Protein AF-A0AAW4QAZ5-F1 (afdb_monomer_lite)

Structure (mmCIF, N/CA/C/O backbone):
data_AF-A0AAW4QAZ5-F1
#
_entry.id   AF-A0AAW4QAZ5-F1
#
loop_
_atom_site.group_PDB
_atom_site.id
_atom_site.type_symbol
_atom_site.label_atom_id
_atom_site.label_alt_id
_atom_site.label_comp_id
_atom_site.label_asym_id
_atom_site.label_entity_id
_atom_site.label_seq_id
_atom_site.pdbx_PDB_ins_code
_atom_site.Cartn_x
_atom_site.Cartn_y
_atom_site.Cartn_z
_atom_site.occupancy
_atom_site.B_iso_or_equiv
_atom_site.auth_seq_id
_atom_site.auth_comp_id
_atom_site.auth_asym_id
_atom_site.auth_atom_id
_atom_site.pdbx_PDB_model_num
ATOM 1 N N . MET A 1 1 ? -19.259 19.814 18.017 1.00 51.97 1 MET A N 1
ATOM 2 C CA . MET A 1 1 ? -19.163 19.708 16.544 1.00 51.97 1 MET A CA 1
ATOM 3 C C . MET A 1 1 ? -19.227 18.233 16.207 1.00 51.97 1 MET A C 1
ATOM 5 O O . MET A 1 1 ? -18.417 17.502 16.758 1.00 51.97 1 MET A O 1
ATOM 9 N N . ASN A 1 2 ? -20.165 17.802 15.362 1.00 77.94 2 ASN A N 1
ATOM 10 C CA . ASN A 1 2 ? -20.161 16.428 14.855 1.00 77.94 2 ASN A CA 1
ATOM 11 C C . ASN A 1 2 ? -19.042 16.315 13.818 1.00 77.94 2 ASN A C 1
ATOM 13 O O . ASN A 1 2 ? -18.976 17.127 12.890 1.00 77.94 2 ASN A O 1
ATOM 17 N N . MET A 1 3 ? -18.137 15.362 14.018 1.00 90.31 3 MET A N 1
ATOM 18 C CA . MET A 1 3 ? -17.049 15.095 13.086 1.00 90.31 3 MET A CA 1
ATOM 19 C C . MET A 1 3 ? -17.624 14.529 11.787 1.00 90.31 3 MET A C 1
ATOM 21 O O . MET A 1 3 ? -18.573 13.746 11.809 1.00 90.31 3 MET A O 1
ATOM 25 N N . LYS A 1 4 ? -17.059 14.948 10.655 1.00 94.19 4 LYS A N 1
ATOM 26 C CA . LYS A 1 4 ? -17.457 14.478 9.330 1.00 94.19 4 LYS A CA 1
ATOM 27 C C . LYS A 1 4 ? -16.251 13.949 8.573 1.00 94.19 4 LYS A C 1
ATOM 29 O O . LYS A 1 4 ? -15.167 14.516 8.704 1.00 94.19 4 LYS A O 1
ATOM 34 N N . ASN A 1 5 ? -16.451 12.902 7.781 1.00 94.00 5 ASN A N 1
ATOM 35 C CA . ASN A 1 5 ? -15.416 12.389 6.885 1.00 94.00 5 ASN A CA 1
ATOM 36 C C . ASN A 1 5 ? -15.333 13.214 5.590 1.00 94.00 5 ASN A C 1
ATOM 38 O O . ASN A 1 5 ? -16.089 14.172 5.390 1.00 94.00 5 ASN A O 1
ATOM 42 N N . LEU A 1 6 ? -14.444 12.818 4.677 1.00 94.81 6 LEU A N 1
ATOM 43 C CA . LEU A 1 6 ? -14.291 13.470 3.369 1.00 94.81 6 LEU A CA 1
ATOM 44 C C . LEU A 1 6 ? -15.563 13.477 2.497 1.00 94.81 6 LEU A C 1
ATOM 46 O O . LEU A 1 6 ? -15.686 14.342 1.627 1.00 94.81 6 LEU A O 1
ATOM 50 N N . ALA A 1 7 ? -16.511 12.560 2.717 1.00 91.88 7 ALA A N 1
ATOM 51 C CA . ALA A 1 7 ? -17.806 12.544 2.029 1.00 91.88 7 ALA A CA 1
ATOM 52 C C . ALA A 1 7 ? -18.828 13.524 2.634 1.00 91.88 7 ALA A C 1
ATOM 54 O O . ALA A 1 7 ? -19.850 13.813 2.015 1.00 91.88 7 ALA A O 1
ATOM 55 N N . GLY A 1 8 ? -18.568 14.041 3.839 1.00 93.12 8 GLY A N 1
ATOM 56 C CA . GLY A 1 8 ? -19.517 14.839 4.614 1.00 93.12 8 GLY A CA 1
ATOM 57 C C . GLY A 1 8 ? -20.464 14.018 5.498 1.00 93.12 8 GLY A C 1
ATOM 58 O O . GLY A 1 8 ? -21.368 14.615 6.100 1.00 93.12 8 GLY A O 1
ATOM 59 N N . ASN A 1 9 ? -20.243 12.702 5.599 1.00 94.62 9 ASN A N 1
ATOM 60 C CA . ASN A 1 9 ? -20.999 11.780 6.448 1.00 94.62 9 ASN A CA 1
ATOM 61 C C . ASN A 1 9 ? -20.602 11.954 7.916 1.00 94.62 9 ASN A C 1
ATOM 63 O O . ASN A 1 9 ? -19.440 12.246 8.211 1.00 94.62 9 ASN A O 1
ATOM 67 N N . SER A 1 10 ? -21.557 11.781 8.831 1.00 96.25 10 SER A N 1
ATOM 68 C CA . SER A 1 10 ? -21.296 11.835 10.273 1.00 96.25 10 SER A CA 1
ATOM 69 C C . SER A 1 10 ? -20.431 10.656 10.717 1.00 96.25 10 SER A C 1
ATOM 71 O O . SER A 1 10 ? -20.709 9.506 10.378 1.00 96.25 10 SER A O 1
ATOM 73 N N . VAL A 1 11 ? -19.389 10.950 11.490 1.00 96.12 11 VAL A N 1
ATOM 74 C CA . VAL A 1 11 ? -18.413 9.964 11.961 1.00 96.12 11 VAL A CA 1
ATOM 75 C C . VAL A 1 11 ? -18.612 9.692 13.446 1.00 96.12 11 VAL A C 1
ATOM 77 O O . VAL A 1 11 ? -18.634 10.629 14.244 1.00 96.12 11 VAL A O 1
ATOM 80 N N . SER A 1 12 ? -18.671 8.409 13.805 1.00 95.38 12 SER A N 1
ATOM 81 C CA . SER A 1 12 ? -18.639 7.951 15.195 1.00 95.38 12 SER A CA 1
ATOM 82 C C . SER A 1 12 ? -17.199 7.845 15.701 1.00 95.38 12 SER A C 1
ATOM 84 O O . SER A 1 12 ? -16.850 8.428 16.725 1.00 95.38 12 SER A O 1
ATOM 86 N N . ILE A 1 13 ? -16.327 7.168 14.942 1.00 95.38 13 ILE A N 1
ATOM 87 C CA . ILE A 1 13 ? -14.919 6.970 15.308 1.00 95.38 13 ILE A CA 1
ATOM 88 C C . ILE A 1 13 ? -14.025 7.302 14.115 1.00 95.38 13 ILE A C 1
ATOM 90 O O . ILE A 1 13 ? -14.098 6.672 13.061 1.00 95.38 13 ILE A O 1
ATOM 94 N N . PHE A 1 14 ? -13.137 8.278 14.290 1.00 96.69 14 PHE A N 1
ATOM 95 C CA . PHE A 1 14 ? -12.015 8.483 13.376 1.00 96.69 14 PHE A CA 1
ATOM 96 C C . PHE A 1 14 ? -10.982 7.380 13.606 1.00 96.69 14 PHE A C 1
ATOM 98 O O . PHE A 1 14 ? -10.560 7.201 14.748 1.00 96.69 14 PHE A O 1
ATOM 105 N N . LEU A 1 15 ? -10.557 6.669 12.555 1.00 97.81 15 LEU A N 1
ATOM 106 C CA . LEU A 1 15 ? -9.508 5.650 12.666 1.00 97.81 15 LEU A CA 1
ATOM 107 C C . LEU A 1 15 ? -8.162 6.206 12.214 1.00 97.81 15 LEU A C 1
ATOM 109 O O . LEU A 1 15 ? -7.214 6.249 12.995 1.00 97.81 15 LEU A O 1
ATOM 113 N N . PHE A 1 16 ? -8.073 6.642 10.957 1.00 98.38 16 PHE A N 1
ATOM 114 C CA . PHE A 1 16 ? -6.834 7.149 10.379 1.00 98.38 16 PHE A CA 1
ATOM 115 C C . PHE A 1 16 ? -7.077 8.118 9.221 1.00 98.38 16 PHE A C 1
ATOM 117 O O . PHE A 1 16 ? -8.137 8.137 8.598 1.00 98.38 16 PHE A O 1
ATOM 124 N N . ARG A 1 17 ? -6.049 8.897 8.878 1.00 98.00 17 ARG A N 1
ATOM 125 C CA . ARG A 1 17 ? -5.997 9.704 7.654 1.00 98.00 17 ARG A CA 1
ATOM 126 C C . ARG A 1 17 ? -4.593 9.761 7.073 1.00 98.00 17 ARG A C 1
ATOM 128 O O . ARG A 1 17 ? -3.602 9.756 7.797 1.00 98.00 17 ARG A O 1
ATOM 135 N N . PHE A 1 18 ? -4.535 9.900 5.761 1.00 98.31 18 PHE A N 1
ATOM 136 C CA . PHE A 1 18 ? -3.334 10.215 5.005 1.00 98.31 18 PHE A CA 1
ATOM 137 C C . PHE A 1 18 ? -3.381 11.699 4.648 1.00 98.31 18 PHE A C 1
ATOM 139 O O . PHE A 1 18 ? -4.340 12.170 4.030 1.00 98.31 18 PHE A O 1
ATOM 146 N N . VAL A 1 19 ? -2.364 12.445 5.070 1.00 97.62 19 VAL A N 1
ATOM 147 C CA . VAL A 1 19 ? -2.307 13.904 4.943 1.00 97.62 19 VAL A CA 1
ATOM 148 C C . VAL A 1 19 ? -1.069 14.297 4.154 1.00 97.62 19 VAL A C 1
ATOM 150 O O . VAL A 1 19 ? 0.042 13.928 4.521 1.00 97.62 19 VAL A O 1
ATOM 153 N N . LEU A 1 20 ? -1.254 15.067 3.088 1.00 95.94 20 LEU A N 1
ATOM 154 C CA . LEU A 1 20 ? -0.174 15.686 2.333 1.00 95.94 20 LEU A CA 1
ATOM 155 C C . LEU A 1 20 ? 0.627 16.626 3.244 1.00 95.94 20 LEU A C 1
ATOM 157 O O . LEU A 1 20 ? 0.054 17.487 3.918 1.00 95.94 20 LEU A O 1
ATOM 161 N N . HIS A 1 21 ? 1.949 16.470 3.257 1.00 92.44 21 HIS A N 1
ATOM 162 C CA . HIS A 1 21 ? 2.854 17.328 4.018 1.00 92.44 21 HIS A CA 1
ATOM 163 C C . HIS A 1 21 ? 4.174 17.519 3.261 1.00 92.44 21 HIS A C 1
ATOM 165 O O . HIS A 1 21 ? 4.980 16.595 3.156 1.00 92.44 21 HIS A O 1
ATOM 171 N N . GLY A 1 22 ? 4.389 18.723 2.721 1.00 87.12 22 GLY A N 1
ATOM 172 C CA . GLY A 1 22 ? 5.501 18.986 1.804 1.00 87.12 22 GLY A CA 1
ATOM 173 C C . GLY A 1 22 ? 5.417 18.085 0.568 1.00 87.12 22 GLY A C 1
ATOM 174 O O . GLY A 1 22 ? 4.359 17.972 -0.048 1.00 87.12 22 GLY A O 1
ATOM 175 N N . ASP A 1 23 ? 6.518 17.406 0.244 1.00 85.19 23 ASP A N 1
ATOM 176 C CA . ASP A 1 23 ? 6.577 16.407 -0.833 1.00 85.19 23 ASP A CA 1
ATOM 177 C C . ASP A 1 23 ? 6.143 14.994 -0.403 1.00 85.19 23 ASP A C 1
ATOM 179 O O . ASP A 1 23 ? 6.143 14.074 -1.223 1.00 85.19 23 ASP A O 1
ATOM 183 N N . GLY A 1 24 ? 5.773 14.816 0.870 1.00 90.06 24 GLY A N 1
ATOM 184 C CA . GLY A 1 24 ? 5.441 13.532 1.478 1.00 90.06 24 GLY A CA 1
ATOM 185 C C . GLY A 1 24 ? 3.968 13.368 1.859 1.00 90.06 24 GLY A C 1
ATOM 186 O O . GLY A 1 24 ? 3.122 14.244 1.653 1.00 90.06 24 GLY A O 1
ATOM 187 N N . ILE A 1 25 ? 3.674 12.214 2.464 1.00 94.25 25 ILE A N 1
ATOM 188 C CA . ILE A 1 25 ? 2.387 11.900 3.090 1.00 94.25 25 ILE A CA 1
ATOM 189 C C . ILE A 1 25 ? 2.631 11.447 4.524 1.00 94.25 25 ILE A C 1
ATOM 191 O O . ILE A 1 25 ? 3.400 10.520 4.772 1.00 94.25 25 ILE A O 1
ATOM 195 N N . ASN A 1 26 ? 1.915 12.068 5.454 1.00 95.12 26 ASN A N 1
ATOM 196 C CA . ASN A 1 26 ? 1.852 11.652 6.843 1.00 95.12 26 ASN A CA 1
ATOM 197 C C . ASN A 1 26 ? 0.650 10.732 7.052 1.00 95.12 26 ASN A C 1
ATOM 199 O O . ASN A 1 26 ? -0.477 11.073 6.689 1.00 95.12 26 ASN A O 1
ATOM 203 N N . PHE A 1 27 ? 0.886 9.593 7.695 1.00 96.50 27 PHE A N 1
ATOM 204 C CA . PHE A 1 27 ? -0.173 8.752 8.239 1.00 96.50 27 PHE A CA 1
ATOM 205 C C . PHE A 1 27 ? -0.485 9.207 9.665 1.00 96.50 27 PHE A C 1
ATOM 207 O O . PHE A 1 27 ? 0.383 9.177 10.535 1.00 96.50 27 PHE A O 1
ATOM 214 N N . VAL A 1 28 ? -1.714 9.659 9.892 1.00 96.44 28 VAL A N 1
ATOM 215 C CA . VAL A 1 28 ? -2.197 10.116 11.196 1.00 96.44 28 VAL A CA 1
ATOM 216 C C . VAL A 1 28 ? -3.211 9.105 11.702 1.00 96.44 28 VAL A C 1
ATOM 218 O O . VAL A 1 28 ? -4.221 8.868 11.042 1.00 96.44 28 VAL A O 1
ATOM 221 N N . LEU A 1 29 ? -2.941 8.541 12.873 1.00 96.62 29 LEU A N 1
ATOM 222 C CA . LEU A 1 29 ? -3.799 7.580 13.554 1.00 96.62 29 LEU A CA 1
ATOM 223 C C . LEU A 1 29 ? -4.599 8.274 14.665 1.00 96.62 29 LEU A C 1
ATOM 225 O O . LEU A 1 29 ? -4.168 9.303 15.186 1.00 96.62 29 LEU A O 1
ATOM 229 N N . ASN A 1 30 ? -5.755 7.719 15.025 1.00 96.19 30 ASN A N 1
ATOM 230 C CA . ASN A 1 30 ? -6.464 8.083 16.248 1.00 96.19 30 ASN A CA 1
ATOM 231 C C . ASN A 1 30 ? -5.546 7.938 17.472 1.00 96.19 30 ASN A C 1
ATOM 233 O O . ASN A 1 30 ? -4.915 6.898 17.644 1.00 96.19 30 ASN A O 1
ATOM 237 N N . GLU A 1 31 ? -5.483 8.974 18.307 1.00 93.06 31 GLU A N 1
ATOM 238 C CA . GLU A 1 31 ? -4.555 9.051 19.438 1.00 93.06 31 GLU A CA 1
ATOM 239 C C . GLU A 1 31 ? -4.799 7.946 20.469 1.00 93.06 31 GLU A C 1
ATOM 241 O O . GLU A 1 31 ? -3.865 7.224 20.802 1.00 93.06 31 GLU A O 1
ATOM 246 N N . SER A 1 32 ? -6.049 7.718 20.876 1.00 91.62 32 SER A N 1
ATOM 247 C CA . SER A 1 32 ? -6.382 6.675 21.853 1.00 91.62 32 SER A CA 1
ATOM 248 C C . SER A 1 32 ? -6.056 5.273 21.330 1.00 91.62 32 SER A C 1
ATOM 250 O O . SER A 1 32 ? -5.491 4.455 22.048 1.00 91.62 32 SER A O 1
ATOM 252 N N . ILE A 1 33 ? -6.322 5.000 20.046 1.00 93.56 33 ILE A N 1
ATOM 253 C CA . ILE A 1 33 ? -5.943 3.710 19.438 1.00 93.56 33 ILE A CA 1
ATOM 254 C C . ILE A 1 33 ? -4.413 3.584 19.329 1.00 93.56 33 ILE A C 1
ATOM 256 O O . ILE A 1 33 ? -3.865 2.492 19.464 1.00 93.56 33 ILE A O 1
ATOM 260 N N . ALA A 1 34 ? -3.707 4.690 19.073 1.00 91.75 34 ALA A N 1
ATOM 261 C CA . ALA A 1 34 ? -2.250 4.706 19.001 1.00 91.75 34 ALA A CA 1
ATOM 262 C C . ALA A 1 34 ? -1.596 4.426 20.363 1.00 91.75 34 ALA A C 1
ATOM 264 O O . ALA A 1 34 ? -0.586 3.723 20.415 1.00 91.75 34 ALA A O 1
ATOM 265 N N . GLU A 1 35 ? -2.164 4.958 21.446 1.00 90.25 35 GLU A N 1
ATOM 266 C CA . GLU A 1 35 ? -1.714 4.715 22.821 1.00 90.25 35 GLU A CA 1
ATOM 267 C C . GLU A 1 35 ? -1.858 3.239 23.215 1.00 90.25 35 GLU A C 1
ATOM 269 O O . GLU A 1 35 ? -0.939 2.670 23.808 1.00 90.25 35 GLU A O 1
ATOM 274 N N . ASP A 1 36 ? -2.955 2.606 22.793 1.00 90.62 36 ASP A N 1
ATOM 275 C CA . ASP A 1 36 ? -3.273 1.200 23.067 1.00 90.62 36 ASP A CA 1
ATOM 276 C C . ASP A 1 36 ? -2.637 0.200 22.085 1.00 90.62 36 ASP A C 1
ATOM 278 O O . ASP A 1 36 ? -2.832 -1.015 22.185 1.00 90.62 36 ASP A O 1
ATOM 282 N N . MET A 1 37 ? -1.878 0.689 21.107 1.00 92.12 37 MET A N 1
ATOM 283 C CA . MET A 1 37 ? -1.375 -0.123 20.006 1.00 92.12 37 MET A CA 1
ATOM 284 C C . MET 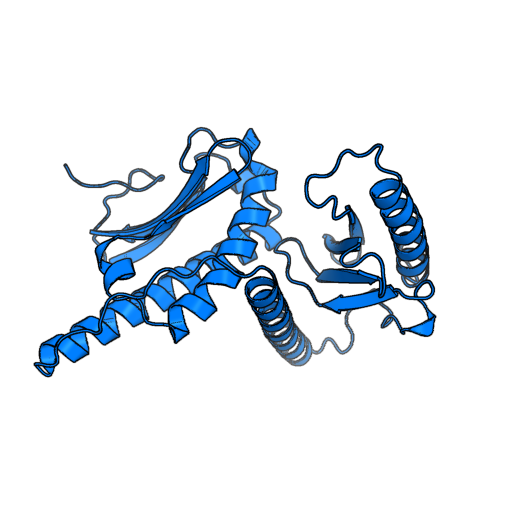A 1 37 ? -0.482 -1.281 20.487 1.00 92.12 37 MET A C 1
ATOM 286 O O . MET A 1 37 ? 0.483 -1.099 21.232 1.00 92.12 37 MET A O 1
ATOM 290 N N . TYR A 1 38 ? -0.732 -2.488 19.972 1.00 90.69 38 TYR A N 1
ATOM 291 C CA . TYR A 1 38 ? 0.106 -3.662 20.226 1.00 90.69 38 TYR A CA 1
ATOM 292 C C . TYR A 1 38 ? 1.232 -3.782 19.193 1.00 90.69 38 TYR A C 1
ATOM 294 O O . TYR A 1 38 ? 1.035 -3.519 18.007 1.00 90.69 38 TYR A O 1
ATOM 302 N N . ARG A 1 39 ? 2.424 -4.230 19.618 1.00 89.50 39 ARG A N 1
ATOM 303 C CA . ARG A 1 39 ? 3.607 -4.328 18.736 1.00 89.50 39 ARG A CA 1
ATOM 304 C C . ARG A 1 39 ? 3.365 -5.218 17.514 1.00 89.50 39 ARG A C 1
ATOM 306 O O . ARG A 1 39 ? 3.811 -4.878 16.425 1.00 89.50 39 ARG A O 1
ATOM 313 N N . ASP A 1 40 ? 2.689 -6.349 17.694 1.00 91.06 40 ASP A N 1
ATOM 314 C CA . ASP A 1 40 ? 2.378 -7.291 16.613 1.00 91.06 40 ASP A CA 1
ATOM 315 C C . ASP A 1 40 ? 1.420 -6.691 15.577 1.00 91.06 40 ASP A C 1
ATOM 317 O O . ASP A 1 40 ? 1.521 -7.011 14.393 1.00 91.06 40 ASP A O 1
ATOM 321 N N . ILE A 1 41 ? 0.513 -5.812 16.007 1.00 93.12 41 ILE A N 1
ATOM 322 C CA . ILE A 1 41 ? -0.424 -5.113 15.125 1.00 93.12 41 ILE A CA 1
ATOM 323 C C . ILE A 1 41 ? 0.277 -3.950 14.412 1.00 93.12 41 ILE A C 1
ATOM 325 O O . ILE A 1 41 ? 0.198 -3.846 13.188 1.00 93.12 41 ILE A O 1
ATOM 329 N N . ASP A 1 42 ? 1.042 -3.136 15.141 1.00 92.38 42 ASP A N 1
ATOM 330 C CA . ASP A 1 42 ? 1.850 -2.041 14.588 1.00 92.38 42 ASP A CA 1
ATOM 331 C C . ASP A 1 42 ? 2.806 -2.533 13.484 1.00 92.38 42 ASP A C 1
ATOM 333 O O . ASP A 1 42 ? 2.911 -1.936 12.410 1.00 92.38 42 ASP A O 1
ATOM 337 N N . GLU A 1 43 ? 3.467 -3.676 13.698 1.00 91.25 43 GLU A N 1
ATOM 338 C CA . GLU A 1 43 ? 4.348 -4.284 12.695 1.00 91.25 43 GLU A CA 1
ATOM 339 C C . GLU A 1 43 ? 3.600 -4.749 11.429 1.00 91.25 43 GLU A C 1
ATOM 341 O O . GLU A 1 43 ? 4.181 -4.690 10.343 1.00 91.25 43 GLU A O 1
ATOM 346 N N . LYS A 1 44 ? 2.319 -5.135 11.531 1.00 93.56 44 LYS A N 1
ATOM 347 C CA . LYS A 1 44 ? 1.465 -5.493 10.380 1.00 93.56 44 LYS A CA 1
ATOM 348 C C . LYS A 1 44 ? 0.911 -4.269 9.645 1.00 93.56 44 LYS A C 1
ATOM 350 O O . LYS A 1 44 ? 0.788 -4.305 8.423 1.00 93.56 44 LYS A O 1
ATOM 355 N N . ILE A 1 45 ? 0.592 -3.189 10.362 1.00 95.38 45 ILE A N 1
ATOM 356 C CA . ILE A 1 45 ? 0.040 -1.954 9.778 1.00 95.38 45 ILE A CA 1
ATOM 357 C C . ILE A 1 45 ? 1.088 -1.230 8.925 1.00 95.38 45 ILE A C 1
ATOM 359 O O . ILE A 1 45 ? 0.776 -0.747 7.838 1.00 95.38 45 ILE A O 1
ATOM 363 N N . LYS A 1 46 ? 2.344 -1.176 9.377 1.00 94.38 46 LYS A N 1
ATOM 364 C CA . LYS A 1 46 ? 3.424 -0.427 8.707 1.00 94.38 46 LYS A CA 1
ATOM 365 C C . LYS A 1 46 ? 3.589 -0.695 7.204 1.00 94.38 46 LYS A C 1
ATOM 367 O O . LYS A 1 46 ? 3.613 0.283 6.456 1.00 94.38 46 LYS A O 1
ATOM 372 N N . PRO A 1 47 ? 3.719 -1.946 6.721 1.00 95.12 47 PRO A N 1
ATOM 373 C CA . PRO A 1 47 ? 3.847 -2.197 5.285 1.00 95.12 47 PRO A CA 1
ATOM 374 C C . PRO A 1 47 ? 2.595 -1.786 4.495 1.00 95.12 47 PRO A C 1
ATOM 376 O O . PRO A 1 47 ? 2.733 -1.276 3.386 1.00 95.12 47 PRO A O 1
ATOM 379 N N . LEU A 1 48 ? 1.394 -1.929 5.071 1.00 97.19 48 LEU A N 1
ATOM 380 C CA . LEU A 1 48 ? 0.141 -1.485 4.443 1.00 97.19 48 LEU A CA 1
ATOM 381 C C . LEU A 1 48 ? 0.112 0.040 4.304 1.00 97.19 48 LEU A C 1
ATOM 383 O O . LEU A 1 48 ? -0.143 0.563 3.223 1.00 97.19 48 LEU A O 1
ATOM 387 N N . VAL A 1 49 ? 0.445 0.756 5.381 1.00 97.00 49 VAL A N 1
ATOM 388 C CA . VAL A 1 49 ? 0.539 2.223 5.381 1.00 97.00 49 VAL A CA 1
ATOM 389 C C . VAL A 1 49 ? 1.555 2.696 4.351 1.00 97.00 49 VAL A C 1
ATOM 391 O O . VAL A 1 49 ? 1.262 3.615 3.592 1.00 97.00 49 VAL A O 1
ATOM 394 N N . HIS A 1 50 ? 2.723 2.054 4.285 1.00 95.06 50 HIS A N 1
ATOM 395 C CA . HIS A 1 50 ? 3.748 2.400 3.307 1.00 95.06 50 HIS A CA 1
ATOM 396 C C . HIS A 1 50 ? 3.247 2.226 1.865 1.00 95.06 50 HIS A C 1
ATOM 398 O O . HIS A 1 50 ? 3.391 3.145 1.063 1.00 95.06 50 HIS A O 1
ATOM 404 N N . ALA A 1 51 ? 2.603 1.099 1.548 1.00 95.38 51 ALA A N 1
ATOM 405 C CA . ALA A 1 51 ? 2.033 0.866 0.221 1.00 95.38 51 ALA A CA 1
ATOM 406 C C . ALA A 1 51 ? 0.952 1.900 -0.138 1.00 95.38 51 ALA A C 1
ATOM 408 O O . ALA A 1 51 ? 0.950 2.438 -1.244 1.00 95.38 51 ALA A O 1
ATOM 409 N N . CYS A 1 52 ? 0.074 2.241 0.812 1.00 97.88 52 CYS A N 1
ATOM 410 C CA . CYS A 1 52 ? -0.912 3.306 0.633 1.00 97.88 52 CYS A CA 1
ATOM 411 C C . CYS A 1 52 ? -0.247 4.668 0.382 1.00 97.88 52 CYS A C 1
ATOM 413 O O . CYS A 1 52 ? -0.666 5.378 -0.530 1.00 97.88 52 CYS A O 1
ATOM 415 N N . CYS A 1 53 ? 0.793 5.034 1.142 1.00 96.19 53 CYS A N 1
ATOM 416 C CA . CYS A 1 53 ? 1.534 6.283 0.938 1.00 96.19 53 CYS A CA 1
ATOM 417 C C . CYS A 1 53 ? 2.150 6.358 -0.463 1.00 96.19 53 CYS A C 1
ATOM 419 O O . CYS A 1 53 ? 1.956 7.359 -1.148 1.00 96.19 53 CYS A O 1
ATOM 421 N N . GLU A 1 54 ? 2.843 5.306 -0.903 1.00 93.56 54 GLU A N 1
ATOM 422 C CA . GLU A 1 54 ? 3.466 5.233 -2.232 1.00 93.56 54 GLU A CA 1
ATOM 423 C C . GLU A 1 54 ? 2.445 5.443 -3.354 1.00 93.56 54 GLU A C 1
ATOM 425 O O . GLU A 1 54 ? 2.657 6.242 -4.267 1.00 93.56 54 GLU A O 1
ATOM 430 N N . THR A 1 55 ? 1.302 4.768 -3.254 1.00 96.25 55 THR A N 1
ATOM 431 C CA . THR A 1 55 ? 0.216 4.893 -4.222 1.00 96.25 55 THR A CA 1
ATOM 432 C C . THR A 1 55 ? -0.394 6.295 -4.204 1.00 96.25 55 THR A C 1
ATOM 434 O O . THR A 1 55 ? -0.492 6.943 -5.244 1.00 96.25 55 THR A O 1
ATOM 437 N N . LEU A 1 56 ? -0.749 6.820 -3.029 1.00 97.44 56 LEU A N 1
ATOM 438 C CA . LEU A 1 56 ? -1.363 8.144 -2.890 1.00 97.44 56 LEU A CA 1
ATOM 439 C C . LEU A 1 56 ? -0.423 9.280 -3.331 1.00 97.44 56 LEU A C 1
ATOM 441 O O . LEU A 1 56 ? -0.886 10.262 -3.915 1.00 97.44 56 LEU A O 1
ATOM 445 N N . LEU A 1 57 ? 0.892 9.140 -3.120 1.00 95.06 57 LEU A N 1
ATOM 446 C CA . LEU A 1 57 ? 1.900 10.126 -3.525 1.00 95.06 57 LEU A CA 1
ATOM 447 C C . LEU A 1 57 ? 1.906 10.382 -5.035 1.00 95.06 57 LEU A C 1
ATOM 449 O O . LEU A 1 57 ? 2.110 11.526 -5.453 1.00 95.06 57 LEU A O 1
ATOM 453 N N . ARG A 1 58 ? 1.627 9.359 -5.856 1.00 93.69 58 ARG A N 1
ATOM 454 C CA . ARG A 1 58 ? 1.530 9.49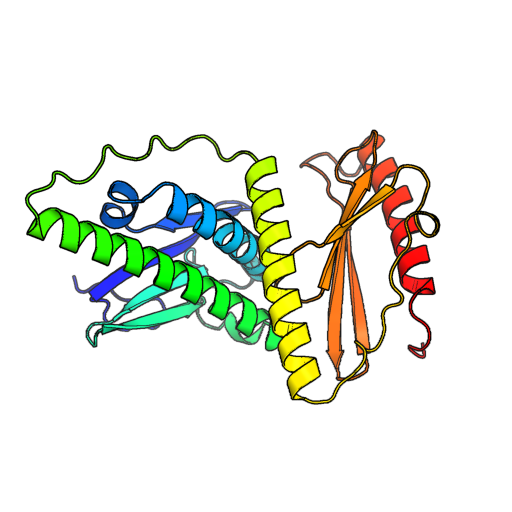2 -7.324 1.00 93.69 58 ARG A CA 1
ATOM 455 C C . ARG A 1 58 ? 0.410 10.439 -7.741 1.00 93.69 58 ARG A C 1
ATOM 457 O O . ARG A 1 58 ? 0.539 11.165 -8.724 1.00 93.69 58 ARG A O 1
ATOM 464 N N . TYR A 1 59 ? -0.655 10.488 -6.948 1.00 95.50 59 TYR A N 1
ATOM 465 C CA . TYR A 1 59 ? -1.842 11.293 -7.212 1.00 95.50 59 TYR A CA 1
ATOM 466 C C . TYR A 1 59 ? -1.911 12.572 -6.368 1.00 95.50 59 TYR A C 1
ATOM 468 O O . TYR A 1 59 ? -2.913 13.285 -6.426 1.00 95.50 59 TYR A O 1
ATOM 476 N N . ARG A 1 60 ? -0.850 12.915 -5.615 1.00 94.50 60 ARG A N 1
ATOM 477 C CA . ARG A 1 60 ? -0.851 14.059 -4.682 1.00 94.50 60 ARG A CA 1
ATOM 478 C C . ARG A 1 60 ? -1.266 15.380 -5.330 1.00 94.50 60 ARG A C 1
ATOM 480 O O . ARG A 1 60 ? -2.018 16.147 -4.743 1.00 94.50 60 ARG A O 1
ATOM 487 N N . HIS A 1 61 ? -0.817 15.602 -6.564 1.00 93.56 61 HIS A N 1
ATOM 488 C CA . HIS A 1 61 ? -1.059 16.817 -7.342 1.00 93.56 61 HIS A CA 1
ATOM 489 C C . HIS A 1 61 ? -2.522 16.980 -7.791 1.00 93.56 61 HIS A C 1
ATOM 491 O O . HIS A 1 61 ? -2.904 18.055 -8.241 1.00 93.56 61 HIS A O 1
ATOM 497 N N . LEU A 1 62 ? -3.337 15.926 -7.672 1.00 95.12 62 LEU A N 1
ATOM 498 C CA . LEU A 1 62 ? -4.760 15.925 -8.018 1.00 95.12 62 LEU A CA 1
ATOM 499 C C . LEU A 1 62 ? -5.669 16.052 -6.787 1.00 95.12 62 LEU A C 1
ATOM 501 O O . LEU A 1 62 ? -6.889 16.114 -6.939 1.00 95.12 62 LEU A O 1
ATOM 505 N N . SER A 1 63 ? -5.112 16.061 -5.571 1.00 93.75 63 SER A N 1
ATOM 506 C CA . SER A 1 63 ? -5.908 16.218 -4.352 1.00 93.75 63 SER A CA 1
ATOM 507 C C . SER A 1 63 ? -6.380 17.662 -4.190 1.00 93.75 63 SER A C 1
ATOM 509 O O . SER A 1 63 ? -5.602 18.602 -4.326 1.00 93.75 63 SER A O 1
ATOM 511 N N . VAL A 1 64 ? -7.651 17.838 -3.826 1.00 90.81 64 VAL A N 1
ATOM 512 C CA . VAL A 1 64 ? -8.263 19.160 -3.594 1.00 90.81 64 VAL A CA 1
ATOM 513 C C . VAL A 1 64 ? -7.986 19.695 -2.176 1.00 90.81 64 VAL A C 1
ATOM 515 O O . VAL A 1 64 ? -8.246 20.859 -1.885 1.00 90.81 64 VAL A O 1
ATOM 518 N N . GLY A 1 65 ? -7.430 18.876 -1.280 1.00 90.50 65 GLY A N 1
ATOM 519 C CA . GLY A 1 65 ? -7.099 19.274 0.088 1.00 90.50 65 GLY A CA 1
ATOM 520 C C . GLY A 1 65 ? -5.949 18.470 0.688 1.00 90.50 65 GLY A C 1
ATOM 521 O O . GLY A 1 65 ? -5.430 17.537 0.070 1.00 90.50 65 GLY A O 1
ATOM 522 N N . ASN A 1 66 ? -5.570 18.833 1.916 1.00 94.00 66 ASN A N 1
ATOM 523 C CA . ASN A 1 66 ? -4.445 18.203 2.610 1.00 94.00 66 ASN A CA 1
ATOM 524 C C . ASN A 1 66 ? -4.737 16.742 2.957 1.00 94.00 66 ASN A C 1
ATOM 526 O O . ASN A 1 66 ? -3.866 15.898 2.802 1.00 94.00 66 ASN A O 1
ATOM 530 N N . THR A 1 67 ? -5.950 16.414 3.402 1.00 96.88 67 THR A N 1
ATOM 531 C CA . THR A 1 67 ? -6.339 15.015 3.617 1.00 96.88 67 THR A CA 1
ATOM 532 C C . THR A 1 67 ? -6.642 14.367 2.270 1.00 96.88 67 THR A C 1
ATOM 534 O O . THR A 1 67 ? -7.616 14.733 1.612 1.00 96.88 67 THR A O 1
ATOM 537 N N . ILE A 1 68 ? -5.804 13.416 1.855 1.00 97.94 68 ILE A N 1
ATOM 538 C CA . ILE A 1 68 ? -5.943 12.730 0.565 1.00 97.94 68 ILE A CA 1
ATOM 539 C C . ILE A 1 68 ? -6.795 11.458 0.668 1.00 97.94 68 ILE A C 1
ATOM 541 O O . ILE A 1 68 ? -7.470 11.092 -0.295 1.00 97.94 68 ILE A O 1
ATOM 545 N N . MET A 1 69 ? -6.787 10.814 1.839 1.00 98.50 69 MET A N 1
ATOM 546 C CA . MET A 1 69 ? -7.605 9.648 2.165 1.00 98.50 69 MET A CA 1
ATOM 547 C C . MET A 1 69 ? -7.903 9.622 3.666 1.00 98.50 69 MET A C 1
ATOM 549 O O . MET A 1 69 ? -7.012 9.926 4.462 1.00 98.50 69 MET A O 1
ATOM 553 N N . ASP A 1 70 ? -9.107 9.232 4.067 1.00 98.06 70 ASP A N 1
ATOM 554 C CA . ASP A 1 70 ? -9.462 8.965 5.463 1.00 98.06 70 ASP A CA 1
ATOM 555 C C . ASP A 1 70 ? -10.227 7.644 5.614 1.00 98.06 70 ASP A C 1
ATOM 557 O O . ASP A 1 70 ? -10.849 7.155 4.674 1.00 98.06 70 ASP A O 1
ATOM 561 N N . GLY A 1 71 ? -10.109 7.035 6.792 1.00 98.19 71 GLY A N 1
ATOM 562 C CA . GLY A 1 71 ? -10.807 5.816 7.182 1.00 98.19 71 GLY A CA 1
ATOM 563 C C . GLY A 1 71 ? -11.512 6.037 8.513 1.00 98.19 71 GLY A C 1
ATOM 564 O O . GLY A 1 71 ? -10.887 6.462 9.489 1.00 98.19 71 GLY A O 1
ATOM 565 N N . ASN A 1 72 ? -12.815 5.775 8.548 1.00 98.25 72 ASN A N 1
ATOM 566 C CA . ASN A 1 72 ? -13.684 6.119 9.670 1.00 98.25 72 ASN A CA 1
ATOM 567 C C . ASN A 1 72 ? -14.731 5.027 9.918 1.00 98.25 72 ASN A C 1
ATOM 569 O O . ASN A 1 72 ? -15.101 4.306 8.997 1.00 98.25 72 ASN A O 1
ATOM 573 N N . ILE A 1 73 ? -15.245 4.953 11.144 1.00 97.19 73 ILE A N 1
ATOM 574 C CA . ILE A 1 73 ? -16.481 4.237 11.479 1.00 97.19 73 ILE A CA 1
ATOM 575 C C . ILE A 1 73 ? -17.599 5.274 11.583 1.00 97.19 73 ILE A C 1
ATOM 577 O O . ILE A 1 73 ? -17.491 6.240 12.347 1.00 97.19 73 ILE A O 1
ATOM 581 N N . LEU A 1 74 ? -18.656 5.099 10.799 1.00 96.44 74 LEU A N 1
ATOM 582 C CA . LEU A 1 74 ? -19.811 5.993 10.758 1.00 96.44 74 LEU A CA 1
ATOM 583 C C . LEU A 1 74 ? -20.749 5.766 11.958 1.00 96.44 74 LEU A C 1
ATOM 585 O O . LEU A 1 74 ? -20.558 4.852 12.759 1.00 96.44 74 LEU A O 1
ATOM 589 N N . GLU A 1 75 ? -21.763 6.620 12.113 1.00 95.00 75 GLU A N 1
ATOM 590 C CA . GLU A 1 75 ? -22.764 6.505 13.195 1.00 95.00 75 GLU A CA 1
ATOM 591 C C . GLU A 1 75 ? -23.572 5.197 13.155 1.00 95.00 75 GLU A C 1
ATOM 593 O O . GLU A 1 75 ? -24.035 4.732 14.194 1.00 95.00 75 GLU A O 1
ATOM 598 N N . ASP A 1 76 ? -23.703 4.574 11.984 1.00 94.00 76 ASP A N 1
ATOM 599 C CA . ASP A 1 76 ? -24.341 3.264 11.809 1.00 94.00 76 ASP A CA 1
ATOM 600 C C . ASP A 1 76 ? -23.400 2.077 12.103 1.00 94.00 76 ASP A C 1
ATOM 602 O O . ASP A 1 76 ? -23.798 0.918 11.978 1.00 94.00 76 ASP A O 1
ATOM 606 N N . GLY A 1 77 ? -22.154 2.355 12.499 1.00 93.12 77 GLY A N 1
ATOM 607 C CA . GLY A 1 77 ? -21.133 1.354 12.789 1.00 93.12 77 GLY A CA 1
ATOM 608 C C . GLY A 1 77 ? -20.402 0.812 11.558 1.00 93.12 77 GLY A C 1
ATOM 609 O O . GLY A 1 77 ? -19.533 -0.047 11.714 1.00 93.12 77 GLY A O 1
ATOM 610 N N . GLN A 1 78 ? -20.702 1.288 10.346 1.00 95.12 78 GLN A N 1
ATOM 611 C CA . GLN A 1 78 ? -20.007 0.840 9.141 1.00 95.12 78 GLN A CA 1
ATOM 612 C C . GLN A 1 78 ? -18.644 1.516 8.987 1.00 95.12 78 GLN A C 1
ATOM 614 O O . GLN A 1 78 ? -18.485 2.714 9.223 1.00 95.12 78 GLN A O 1
ATOM 619 N N . PHE A 1 79 ? -17.649 0.740 8.552 1.00 96.88 79 PHE A N 1
ATOM 620 C CA . PHE A 1 79 ? -16.366 1.283 8.121 1.00 96.88 79 PHE A CA 1
ATOM 621 C C . PHE A 1 79 ? -16.494 1.898 6.725 1.00 96.88 79 PHE A C 1
ATOM 623 O O . PHE A 1 79 ? -16.918 1.229 5.782 1.00 96.88 79 PHE A O 1
ATOM 630 N N . GLU A 1 80 ? -16.047 3.141 6.581 1.00 97.44 80 GLU A N 1
ATOM 631 C CA . GLU A 1 80 ? -15.977 3.848 5.309 1.00 97.44 80 GLU A CA 1
ATOM 632 C C . GLU A 1 80 ? -14.569 4.418 5.096 1.00 97.44 80 GLU A C 1
ATOM 634 O O . GLU A 1 80 ? -14.000 5.082 5.970 1.00 97.44 80 GLU A O 1
ATOM 639 N N . VAL A 1 81 ? -14.017 4.172 3.904 1.00 97.12 81 VAL A N 1
ATOM 640 C CA . VAL A 1 81 ? -12.783 4.795 3.416 1.00 97.12 81 VAL A CA 1
ATOM 641 C C . VAL A 1 81 ? -13.121 5.742 2.275 1.00 97.12 81 VAL A C 1
ATOM 643 O O . VAL A 1 81 ? -13.791 5.352 1.319 1.00 97.12 81 VAL A O 1
ATOM 646 N N . MET A 1 82 ? -12.638 6.979 2.350 1.00 97.31 82 MET A N 1
ATOM 647 C CA . MET A 1 82 ? -12.891 7.984 1.324 1.00 97.31 82 MET A CA 1
ATOM 648 C C . MET A 1 82 ? -11.592 8.588 0.817 1.00 97.31 82 MET A C 1
ATOM 650 O O . MET A 1 82 ? -10.644 8.819 1.562 1.00 97.31 82 MET A O 1
ATOM 654 N N . LEU A 1 83 ? -11.562 8.860 -0.486 1.00 98.00 83 LEU A N 1
ATOM 655 C CA . LEU A 1 83 ? -10.521 9.662 -1.120 1.00 98.00 83 LEU A CA 1
ATOM 656 C C . LEU A 1 83 ? -10.961 11.121 -1.189 1.00 98.00 83 LEU A C 1
ATOM 658 O O . LEU A 1 83 ? -12.155 11.429 -1.213 1.00 98.00 83 LEU A O 1
ATOM 662 N N . SER A 1 84 ? -9.981 12.012 -1.319 1.00 96.75 84 SER A N 1
ATOM 663 C CA . SER A 1 84 ? -10.202 13.415 -1.668 1.00 96.75 84 SER A CA 1
ATOM 664 C C . SER A 1 84 ? -11.156 13.542 -2.861 1.00 96.75 84 SER A C 1
ATOM 666 O O . SER A 1 84 ? -11.161 12.717 -3.784 1.00 96.75 84 SER A O 1
ATOM 668 N N . ARG A 1 85 ? -12.015 14.564 -2.838 1.00 95.12 85 ARG A N 1
ATOM 669 C CA . ARG A 1 85 ? -13.122 14.696 -3.792 1.00 95.12 85 ARG A CA 1
ATOM 670 C C . ARG A 1 85 ? -12.622 14.632 -5.238 1.00 95.12 85 ARG A C 1
ATOM 672 O O . ARG A 1 85 ? -11.774 15.413 -5.650 1.00 95.12 85 ARG A O 1
ATOM 679 N N . GLY A 1 86 ? -13.202 13.724 -6.023 1.00 93.88 86 GLY A N 1
ATOM 680 C CA . GLY A 1 86 ? -12.876 13.545 -7.441 1.00 93.88 86 GLY A CA 1
ATOM 681 C C . GLY A 1 86 ? -11.580 12.776 -7.708 1.00 93.88 86 GLY A C 1
ATOM 682 O O . GLY A 1 86 ? -11.366 12.363 -8.842 1.00 93.88 86 GLY A O 1
ATOM 683 N N . LEU A 1 87 ? -10.759 12.507 -6.691 1.00 96.31 87 LEU A N 1
ATOM 684 C CA . LEU A 1 87 ? -9.473 11.829 -6.839 1.00 96.31 87 LEU A CA 1
ATOM 685 C C . LEU A 1 87 ? -9.632 10.392 -7.357 1.00 96.31 87 LEU A C 1
ATOM 687 O O . LEU A 1 87 ? -8.912 9.957 -8.253 1.00 96.31 87 LEU A O 1
ATOM 691 N N . GLY A 1 88 ? -10.639 9.674 -6.855 1.00 94.94 88 GLY A N 1
ATOM 692 C CA . GLY A 1 88 ? -10.869 8.262 -7.166 1.00 94.94 88 GLY A CA 1
ATOM 693 C C . GLY A 1 88 ? -11.218 7.938 -8.625 1.00 94.94 88 GLY A C 1
ATOM 694 O O . GLY A 1 88 ? -11.344 6.756 -8.931 1.00 94.94 88 GLY A O 1
ATOM 695 N N . ARG A 1 89 ? -11.397 8.935 -9.507 1.00 95.62 89 ARG A N 1
ATOM 696 C CA . ARG A 1 89 ? -11.600 8.737 -10.959 1.00 95.62 89 ARG A CA 1
ATOM 697 C C . ARG A 1 89 ? -10.290 8.609 -11.745 1.00 95.62 89 ARG A C 1
ATOM 699 O O . ARG A 1 89 ? -10.320 8.273 -12.919 1.00 95.62 89 ARG A O 1
ATOM 706 N N . HIS A 1 90 ? -9.164 8.955 -11.119 1.00 95.44 90 HIS A N 1
ATOM 707 C CA . HIS A 1 90 ? -7.843 8.962 -11.754 1.00 95.44 90 HIS A CA 1
ATOM 708 C C . HIS A 1 90 ? -7.086 7.641 -11.575 1.00 95.44 90 HIS A C 1
ATOM 710 O O . HIS A 1 90 ? -6.056 7.431 -12.210 1.00 95.44 90 HIS A O 1
ATOM 716 N N . PHE A 1 91 ? -7.589 6.763 -10.711 1.00 94.00 91 PHE A N 1
ATOM 717 C CA . PHE A 1 91 ? -6.995 5.464 -10.443 1.00 94.00 91 PHE A CA 1
ATOM 718 C C . PHE A 1 91 ? -7.428 4.455 -11.498 1.00 94.00 91 PHE A C 1
ATOM 720 O O . PHE A 1 91 ? -8.597 4.428 -11.890 1.00 94.00 91 PHE A O 1
ATOM 727 N N . ALA A 1 92 ? -6.511 3.569 -11.885 1.00 91.69 92 ALA A N 1
ATOM 728 C CA . ALA A 1 92 ? -6.914 2.323 -12.517 1.00 91.69 92 ALA A CA 1
ATOM 729 C C . ALA A 1 92 ? -7.747 1.501 -11.519 1.00 91.69 92 ALA A C 1
ATOM 731 O O . ALA A 1 92 ? -7.434 1.462 -10.328 1.00 91.69 92 ALA A O 1
ATOM 732 N N . GLU A 1 93 ? -8.794 0.828 -11.999 1.00 90.81 93 GLU A N 1
ATOM 733 C CA . GLU A 1 93 ? -9.765 0.145 -11.132 1.00 90.81 93 GLU A CA 1
ATOM 734 C C . GLU A 1 93 ? -9.092 -0.867 -10.191 1.00 90.81 93 GLU A C 1
ATOM 736 O O . GLU A 1 93 ? -9.311 -0.846 -8.982 1.00 90.81 93 GLU A O 1
ATOM 741 N N . LYS A 1 94 ? -8.173 -1.685 -10.716 1.00 88.88 94 LYS A N 1
ATOM 742 C CA . LYS A 1 94 ? -7.424 -2.673 -9.927 1.00 88.88 94 LYS A CA 1
ATOM 743 C C . LYS A 1 94 ? -6.515 -2.035 -8.868 1.00 88.88 94 LYS A C 1
ATOM 745 O O . LYS A 1 94 ? -6.453 -2.517 -7.740 1.00 88.88 94 LYS A O 1
ATOM 750 N N . GLU A 1 95 ? -5.837 -0.940 -9.208 1.00 93.38 95 GLU A N 1
ATOM 751 C CA . GLU A 1 95 ? -4.992 -0.197 -8.263 1.00 93.38 95 GLU A CA 1
ATOM 752 C C . GLU A 1 95 ? -5.829 0.397 -7.127 1.00 93.38 95 GLU A C 1
ATOM 754 O O . GLU A 1 95 ? -5.479 0.258 -5.955 1.00 93.38 95 GLU A O 1
ATOM 759 N N . LYS A 1 96 ? -6.981 0.990 -7.465 1.00 95.69 96 LYS A N 1
ATOM 760 C CA . LYS A 1 96 ? -7.938 1.528 -6.492 1.00 95.69 96 LYS A CA 1
ATOM 761 C C . LYS A 1 96 ? -8.470 0.448 -5.554 1.00 95.69 96 LYS A C 1
ATOM 763 O O . LYS A 1 96 ? -8.553 0.671 -4.348 1.00 95.69 96 LYS A O 1
ATOM 768 N N . GLN A 1 97 ? -8.812 -0.719 -6.097 1.00 94.81 97 GLN A N 1
ATOM 769 C CA . GLN A 1 97 ? -9.278 -1.858 -5.311 1.00 94.81 97 GLN A CA 1
ATOM 770 C C . GLN A 1 97 ? -8.214 -2.321 -4.316 1.00 94.81 97 GLN A C 1
ATOM 772 O O . GLN A 1 97 ? -8.527 -2.492 -3.140 1.00 94.81 97 GLN A O 1
ATOM 777 N N . HIS A 1 98 ? -6.956 -2.466 -4.741 1.00 94.75 98 HIS A N 1
ATOM 778 C CA . HIS A 1 98 ? -5.869 -2.836 -3.831 1.00 94.75 98 HIS A CA 1
ATOM 779 C C . HIS A 1 98 ? -5.629 -1.779 -2.743 1.00 94.75 98 HIS A C 1
ATOM 781 O O . HIS A 1 98 ? -5.474 -2.140 -1.576 1.00 94.75 98 HIS A O 1
ATOM 787 N N . LEU A 1 99 ? -5.672 -0.487 -3.093 1.00 97.94 99 LEU A N 1
ATOM 788 C CA . LEU A 1 99 ? -5.569 0.607 -2.124 1.00 97.94 99 LEU A CA 1
ATOM 789 C C . LEU A 1 99 ? -6.663 0.516 -1.050 1.00 97.94 99 LEU A C 1
ATOM 791 O O . LEU A 1 99 ? -6.373 0.599 0.143 1.00 97.94 99 LEU A O 1
ATOM 795 N N . PHE A 1 100 ? -7.919 0.313 -1.456 1.00 97.88 100 PHE A N 1
ATOM 796 C CA . PHE A 1 100 ? -9.046 0.208 -0.526 1.00 97.88 100 PHE A CA 1
ATOM 797 C C . PHE A 1 100 ? -9.033 -1.082 0.291 1.00 97.88 100 PHE A C 1
ATOM 799 O O . PHE A 1 100 ? -9.380 -1.051 1.470 1.00 97.88 100 PHE A O 1
ATOM 806 N N . GLN A 1 101 ? -8.588 -2.200 -0.283 1.00 97.06 101 GLN A N 1
ATOM 807 C CA . GLN A 1 101 ? -8.399 -3.447 0.460 1.00 97.06 101 GLN A CA 1
ATOM 808 C C . GLN A 1 101 ? -7.354 -3.290 1.565 1.00 97.06 101 GLN A C 1
ATOM 810 O O . GLN A 1 101 ? -7.573 -3.750 2.684 1.00 97.06 101 GLN A O 1
ATOM 815 N N . ASP A 1 102 ? -6.240 -2.618 1.283 1.00 97.94 102 ASP A N 1
ATOM 816 C CA . ASP A 1 102 ? -5.203 -2.399 2.288 1.00 97.94 102 ASP A CA 1
ATOM 817 C C . ASP A 1 102 ? -5.639 -1.368 3.335 1.00 97.94 102 ASP A C 1
ATOM 819 O O . ASP A 1 102 ? -5.396 -1.573 4.523 1.00 97.94 102 ASP A O 1
ATOM 823 N N . ALA A 1 103 ? -6.367 -0.318 2.939 1.00 98.38 103 ALA A N 1
ATOM 824 C CA . ALA A 1 103 ? -6.989 0.618 3.876 1.00 98.38 103 ALA A CA 1
ATOM 825 C C . ALA A 1 103 ? -8.004 -0.079 4.801 1.00 98.38 103 ALA A C 1
ATOM 827 O O . ALA A 1 103 ? -8.007 0.164 6.009 1.00 98.38 103 ALA A O 1
ATOM 828 N N . LYS A 1 104 ? -8.816 -0.998 4.262 1.00 98.19 104 LYS A N 1
ATOM 829 C CA . LYS A 1 104 ? -9.707 -1.846 5.060 1.00 98.19 104 LYS A CA 1
ATOM 830 C C . LYS A 1 104 ? -8.913 -2.740 6.008 1.00 98.19 104 LYS A C 1
ATOM 832 O O . LYS A 1 104 ? -9.258 -2.832 7.177 1.00 98.19 104 LYS A O 1
ATOM 837 N N . ARG A 1 105 ? -7.825 -3.360 5.546 1.00 97.88 105 ARG A N 1
ATOM 838 C CA . ARG A 1 105 ? -6.990 -4.218 6.397 1.00 97.88 105 ARG A CA 1
ATOM 839 C C . ARG A 1 105 ? -6.339 -3.441 7.543 1.00 97.88 105 ARG A C 1
ATOM 841 O O . ARG A 1 105 ? -6.226 -3.976 8.640 1.00 97.88 105 ARG A O 1
ATOM 848 N N . ILE A 1 106 ? -5.955 -2.183 7.314 1.00 98.50 106 ILE A N 1
ATOM 849 C CA . ILE A 1 106 ? -5.544 -1.273 8.392 1.00 98.50 106 ILE A CA 1
ATOM 850 C C . ILE A 1 106 ? -6.701 -1.096 9.381 1.00 98.50 106 ILE A C 1
ATOM 852 O O . ILE A 1 106 ? -6.494 -1.281 10.573 1.00 98.50 106 ILE A O 1
ATOM 856 N N . ALA A 1 107 ? -7.915 -0.795 8.913 1.00 98.31 107 ALA A N 1
ATOM 857 C CA . ALA A 1 107 ? -9.077 -0.628 9.787 1.00 98.31 107 ALA A CA 1
ATOM 858 C C . ALA A 1 107 ? -9.410 -1.889 10.602 1.00 98.31 107 ALA A C 1
ATOM 860 O O . ALA A 1 107 ? -9.636 -1.779 11.802 1.00 98.31 107 ALA A O 1
ATOM 861 N N . ASP A 1 108 ? -9.367 -3.072 9.985 1.00 98.25 108 ASP A N 1
ATOM 862 C CA . ASP A 1 108 ? -9.601 -4.357 10.657 1.00 98.25 108 ASP A CA 1
ATOM 863 C C . ASP A 1 108 ? -8.569 -4.588 11.783 1.00 98.25 108 ASP A C 1
ATOM 865 O O . ASP A 1 108 ? -8.917 -5.009 12.884 1.00 98.25 108 ASP A O 1
ATOM 869 N N . LEU A 1 109 ? -7.297 -4.249 11.537 1.00 98.06 109 LEU A N 1
ATOM 870 C CA . LEU A 1 109 ? -6.228 -4.325 12.539 1.00 98.06 109 LEU A CA 1
ATOM 871 C C . LEU A 1 109 ? -6.423 -3.319 13.685 1.00 98.06 109 LEU A C 1
ATOM 873 O O . LEU A 1 109 ? -6.123 -3.631 14.833 1.00 98.06 109 LEU A O 1
ATOM 877 N N . LEU A 1 110 ? -6.934 -2.121 13.397 1.00 97.62 110 LEU A N 1
ATOM 878 C CA . LEU A 1 110 ? -7.261 -1.128 14.426 1.00 97.62 110 LEU A CA 1
ATOM 879 C C . LEU A 1 110 ? -8.488 -1.534 15.249 1.00 97.62 110 LEU A C 1
ATOM 881 O O . LEU A 1 110 ? -8.511 -1.303 16.455 1.00 97.62 110 LEU A O 1
ATOM 885 N N . ALA A 1 111 ? -9.477 -2.175 14.625 1.00 96.44 111 ALA A N 1
ATOM 886 C CA . ALA A 1 111 ? -10.602 -2.774 15.334 1.00 96.44 111 ALA A CA 1
ATOM 887 C C . ALA A 1 111 ? -10.131 -3.864 16.306 1.00 96.44 111 ALA A C 1
ATOM 889 O O . ALA A 1 111 ? -10.554 -3.875 17.458 1.00 96.44 111 ALA A O 1
ATOM 890 N N . GLU A 1 112 ? -9.162 -4.690 15.900 1.00 96.50 112 GLU A N 1
ATOM 891 C CA . GLU A 1 112 ? -8.553 -5.683 16.788 1.00 96.50 112 GLU A CA 1
ATOM 892 C C . GLU A 1 112 ? -7.873 -5.043 18.015 1.00 96.50 112 GLU A C 1
ATOM 894 O O . GLU A 1 112 ? -7.965 -5.589 19.116 1.00 96.50 112 GLU A O 1
ATOM 899 N N . VAL A 1 113 ? -7.225 -3.878 17.866 1.00 94.69 113 VAL A N 1
ATOM 900 C CA . VAL A 1 113 ? -6.686 -3.121 19.016 1.00 94.69 113 VAL A CA 1
ATOM 901 C C . VAL A 1 113 ? -7.816 -2.740 19.969 1.00 94.69 113 VAL A C 1
ATOM 903 O O . VAL A 1 113 ? -7.741 -3.063 21.152 1.00 94.69 113 VAL A O 1
ATOM 906 N N . MET A 1 114 ? -8.878 -2.115 19.452 1.00 93.75 114 MET A N 1
ATOM 907 C CA . MET A 1 114 ? -10.022 -1.675 20.260 1.00 93.75 114 MET A CA 1
ATOM 908 C C . MET A 1 114 ? -10.696 -2.842 20.997 1.00 93.75 114 MET A C 1
ATOM 910 O O . MET A 1 114 ? -11.018 -2.726 22.185 1.00 93.75 114 MET A O 1
ATOM 914 N N . ASP A 1 115 ? -10.856 -3.987 20.333 1.00 94.00 115 ASP A N 1
ATOM 915 C CA . ASP A 1 115 ? -11.435 -5.193 20.927 1.00 94.00 115 ASP A CA 1
ATOM 916 C C . ASP A 1 115 ? -10.553 -5.747 22.051 1.00 94.00 115 ASP A C 1
ATOM 918 O O . ASP A 1 115 ? -11.043 -6.041 23.147 1.00 94.00 115 ASP A O 1
ATOM 922 N N . ARG A 1 116 ? -9.238 -5.858 21.818 1.00 93.12 116 ARG A N 1
ATOM 923 C CA . ARG A 1 116 ? -8.278 -6.338 22.826 1.00 93.12 116 ARG A CA 1
ATOM 924 C C . ARG A 1 116 ? -8.220 -5.399 24.038 1.00 93.12 116 ARG A C 1
ATOM 926 O O . ARG A 1 116 ? -8.238 -5.888 25.171 1.00 93.12 116 ARG A O 1
ATOM 933 N N . THR A 1 117 ? -8.226 -4.081 23.827 1.00 87.69 117 THR A N 1
ATOM 934 C CA . THR A 1 117 ? -8.306 -3.075 24.901 1.00 87.69 117 THR A CA 1
ATOM 935 C C . THR A 1 117 ? -9.583 -3.252 25.718 1.00 87.69 117 THR A C 1
ATOM 937 O O . THR A 1 117 ? -9.530 -3.355 26.946 1.00 87.69 117 THR A O 1
ATOM 940 N N . THR A 1 118 ? -10.732 -3.363 25.049 1.00 89.12 118 THR A N 1
ATOM 941 C CA . THR A 1 118 ? -12.035 -3.544 25.707 1.00 89.12 118 THR A CA 1
ATOM 942 C C . THR A 1 118 ? -12.058 -4.817 26.557 1.00 89.12 118 THR A C 1
ATOM 944 O O . THR A 1 118 ? -12.512 -4.807 27.703 1.00 89.12 118 THR A O 1
ATOM 947 N N . GLN A 1 119 ? -11.505 -5.919 26.044 1.00 88.44 119 GLN A N 1
ATOM 948 C CA . GLN A 1 119 ? -11.390 -7.175 26.789 1.00 88.44 119 GLN A CA 1
ATOM 949 C C . GLN A 1 119 ? -10.465 -7.059 28.008 1.00 88.44 119 GLN A C 1
ATOM 951 O O . GLN A 1 119 ? -10.780 -7.614 29.062 1.00 88.44 119 GLN A O 1
ATOM 956 N N . ALA A 1 120 ? -9.339 -6.348 27.895 1.00 84.50 120 ALA A N 1
ATOM 957 C CA . ALA A 1 120 ? -8.413 -6.141 29.007 1.00 84.50 120 ALA A CA 1
ATOM 958 C C . ALA A 1 120 ? -9.055 -5.330 30.145 1.00 84.50 120 ALA A C 1
ATOM 960 O O . ALA A 1 120 ? -8.958 -5.735 31.308 1.00 84.50 120 ALA A O 1
ATOM 961 N N . LEU A 1 121 ? -9.780 -4.258 29.804 1.00 83.75 121 LEU A N 1
ATOM 962 C CA . LEU A 1 121 ? -10.542 -3.445 30.757 1.00 83.75 121 LEU A CA 1
ATOM 963 C C . LEU A 1 121 ? -11.613 -4.274 31.476 1.00 83.75 121 LEU A C 1
ATOM 965 O O . LEU A 1 121 ? -11.688 -4.249 32.704 1.00 83.75 121 LEU A O 1
ATOM 969 N N . ASN A 1 122 ? -12.371 -5.087 30.734 1.00 85.69 122 ASN A N 1
ATOM 970 C CA . ASN A 1 122 ? -13.378 -5.989 31.305 1.00 85.69 122 ASN A CA 1
ATOM 971 C C . ASN A 1 122 ? -12.775 -7.040 32.255 1.00 85.69 122 ASN A C 1
ATOM 973 O O . ASN A 1 122 ? -13.457 -7.530 33.152 1.00 85.69 122 ASN A O 1
ATOM 977 N N . GLN A 1 123 ? -11.496 -7.386 32.082 1.00 84.38 123 GLN A N 1
ATOM 978 C CA . GLN A 1 123 ? -10.758 -8.311 32.948 1.00 84.38 123 GLN A CA 1
ATOM 979 C C . GLN A 1 123 ? -10.034 -7.610 34.112 1.00 84.38 123 GLN A C 1
ATOM 981 O O . GLN A 1 123 ? -9.286 -8.267 34.837 1.00 84.38 123 GLN A O 1
ATOM 986 N N . GLY A 1 124 ? -10.200 -6.292 34.282 1.00 76.81 124 GLY A N 1
ATOM 987 C CA . GLY A 1 124 ? -9.506 -5.506 35.308 1.00 76.81 124 GLY A CA 1
ATOM 988 C C . GLY A 1 124 ? -7.984 -5.452 35.127 1.00 76.81 124 GLY A C 1
ATOM 989 O O . GLY A 1 124 ? -7.260 -5.125 36.067 1.00 76.81 124 GLY A O 1
ATOM 990 N N . LYS A 1 125 ? -7.475 -5.799 33.938 1.00 73.62 125 LYS A N 1
ATOM 991 C CA . LYS A 1 125 ? -6.050 -5.714 33.609 1.00 73.62 125 LYS A CA 1
ATOM 992 C C . LYS A 1 125 ? -5.748 -4.298 33.137 1.00 73.62 125 LYS A C 1
ATOM 994 O O . LYS A 1 125 ? -6.426 -3.779 32.256 1.00 73.62 125 LYS A O 1
ATOM 999 N N . HIS A 1 126 ? -4.708 -3.688 33.698 1.00 57.97 126 HIS A N 1
ATOM 1000 C CA . HIS A 1 126 ? -4.220 -2.411 33.192 1.00 57.97 126 HIS A CA 1
ATOM 1001 C C . HIS A 1 126 ? -3.672 -2.612 31.775 1.00 57.97 126 HIS A C 1
ATOM 1003 O O . HIS A 1 126 ? -2.839 -3.497 31.551 1.00 57.97 126 HIS A O 1
ATOM 1009 N N . VAL A 1 127 ? -4.159 -1.814 30.825 1.00 58.53 127 VAL A N 1
ATOM 1010 C CA . VAL A 1 127 ? -3.698 -1.842 29.434 1.00 58.53 127 VAL A CA 1
ATOM 1011 C C . VAL A 1 127 ? -2.226 -1.411 29.397 1.00 58.53 127 VAL A C 1
ATOM 1013 O O . VAL A 1 127 ? -1.764 -0.623 30.230 1.00 58.53 127 VAL A O 1
ATOM 1016 N N . SER A 1 128 ? -1.479 -2.074 28.516 1.00 57.44 128 SER A N 1
ATOM 1017 C CA . SER A 1 128 ? -0.021 -2.108 28.390 1.00 57.44 128 SER A CA 1
ATOM 1018 C C . SER A 1 128 ? 0.657 -0.736 28.365 1.00 57.44 128 SER A C 1
ATOM 1020 O O . SER A 1 128 ? 0.080 0.257 27.946 1.00 57.44 128 SER A O 1
ATOM 1022 N N . GLN A 1 129 ? 1.933 -0.703 28.772 1.00 55.84 129 GLN A N 1
ATOM 1023 C CA . GLN A 1 129 ? 2.790 0.475 28.615 1.00 55.84 129 GLN A CA 1
ATOM 1024 C C . GLN A 1 129 ? 2.780 0.957 27.154 1.00 55.84 129 GLN A C 1
ATOM 1026 O O . GLN A 1 129 ? 2.913 0.112 26.261 1.00 55.84 129 GLN A O 1
ATOM 1031 N N . PRO A 1 130 ? 2.697 2.279 26.910 1.00 56.91 130 PRO A N 1
ATOM 1032 C CA . PRO A 1 130 ? 2.653 2.826 25.562 1.00 56.91 130 PRO A CA 1
ATOM 1033 C C . PRO A 1 130 ? 3.852 2.332 24.754 1.00 56.91 130 PRO A C 1
ATOM 1035 O O . PRO A 1 130 ? 4.989 2.291 25.251 1.00 56.91 130 PRO A O 1
ATOM 1038 N N . LEU A 1 131 ? 3.612 1.950 23.497 1.00 61.88 131 LEU A N 1
ATOM 1039 C CA . LEU A 1 131 ? 4.698 1.623 22.584 1.00 61.88 131 LEU A CA 1
ATOM 1040 C C . LEU A 1 131 ? 5.629 2.832 22.498 1.00 61.88 131 LEU A C 1
ATOM 1042 O O . LEU A 1 131 ? 5.260 3.889 21.990 1.00 61.88 131 LEU A O 1
ATOM 1046 N N . LYS A 1 132 ? 6.877 2.670 22.949 1.00 56.25 132 LYS A N 1
ATOM 1047 C CA . LYS A 1 132 ? 7.933 3.611 22.574 1.00 56.25 132 LYS A CA 1
ATOM 1048 C C . LYS A 1 132 ? 8.009 3.593 21.052 1.00 56.25 132 LYS A C 1
ATOM 1050 O O . LYS A 1 132 ? 8.393 2.575 20.474 1.00 56.25 132 LYS A O 1
ATOM 1055 N N . GLN A 1 133 ? 7.608 4.691 20.417 1.00 54.50 133 GLN A N 1
ATOM 1056 C CA . GLN A 1 133 ? 7.743 4.869 18.978 1.00 54.50 133 GLN A CA 1
ATOM 1057 C C . GLN A 1 133 ? 9.232 4.799 18.639 1.00 54.50 133 GLN A C 1
ATOM 1059 O O . GLN A 1 133 ? 9.996 5.730 18.887 1.00 54.50 133 GLN A O 1
ATOM 1064 N N . PHE A 1 134 ? 9.671 3.651 18.131 1.00 50.22 134 PHE A N 1
ATOM 1065 C CA . PHE A 1 134 ? 11.020 3.514 17.610 1.00 50.22 134 PHE A CA 1
ATOM 1066 C C . PHE A 1 134 ? 11.057 4.096 16.195 1.00 50.22 134 PHE A C 1
ATOM 1068 O O . PHE A 1 134 ? 10.114 3.861 15.429 1.00 50.22 134 PHE A O 1
ATOM 1075 N N . PRO A 1 135 ? 12.142 4.799 15.819 1.00 55.03 135 PRO A N 1
ATOM 1076 C CA . PRO A 1 135 ? 12.363 5.217 14.445 1.00 55.03 135 PRO A CA 1
ATOM 1077 C C . PRO A 1 135 ? 12.144 4.034 13.504 1.00 55.03 135 PRO A C 1
ATOM 1079 O O . PRO A 1 135 ? 12.643 2.927 13.740 1.00 55.03 135 PRO A O 1
ATOM 1082 N N . GLN A 1 136 ? 11.354 4.254 12.457 1.00 64.88 136 GLN A N 1
ATOM 1083 C CA . GLN A 1 136 ? 11.057 3.213 11.487 1.00 64.88 136 GLN A CA 1
ATOM 1084 C C . GLN A 1 136 ? 12.360 2.767 10.820 1.00 64.88 136 GLN A C 1
ATOM 1086 O O . GLN A 1 136 ? 13.062 3.575 10.223 1.00 64.88 136 GLN A O 1
ATOM 1091 N N . SER A 1 137 ? 12.700 1.479 10.908 1.00 76.38 137 SER A N 1
ATOM 1092 C CA . SER A 1 137 ? 13.842 0.953 10.161 1.00 76.38 137 SER A CA 1
ATOM 1093 C C . SER A 1 137 ? 13.382 0.583 8.743 1.00 76.38 137 SER A C 1
ATOM 1095 O O . SER A 1 137 ? 12.535 -0.316 8.630 1.00 76.38 137 SER A O 1
ATOM 1097 N N . PRO A 1 138 ? 13.954 1.169 7.673 1.00 79.31 138 PRO A N 1
ATOM 1098 C CA . PRO A 1 138 ? 13.595 0.840 6.289 1.00 79.31 138 PRO A CA 1
ATOM 1099 C C . PRO A 1 138 ? 13.645 -0.667 5.998 1.00 79.31 138 PRO A C 1
ATOM 1101 O O . PRO A 1 138 ? 12.752 -1.219 5.363 1.00 79.31 138 PRO A O 1
ATOM 1104 N N . LYS A 1 139 ? 14.622 -1.372 6.589 1.00 83.25 139 LYS A N 1
ATOM 1105 C CA . LYS A 1 139 ? 14.766 -2.834 6.486 1.00 83.25 139 LYS A CA 1
ATOM 1106 C C . LYS A 1 139 ? 13.532 -3.614 6.963 1.00 83.25 139 LYS A C 1
ATOM 1108 O O . LYS A 1 139 ? 13.164 -4.606 6.344 1.00 83.25 139 LYS A O 1
ATOM 1113 N N . LYS A 1 140 ? 12.885 -3.186 8.056 1.00 84.75 140 LYS A N 1
ATOM 1114 C CA . LYS A 1 140 ? 11.673 -3.853 8.570 1.00 84.75 140 LYS A CA 1
ATOM 1115 C C . LYS A 1 140 ? 10.469 -3.613 7.667 1.00 84.75 140 LYS A C 1
ATOM 1117 O O . LYS A 1 140 ? 9.732 -4.557 7.411 1.00 84.75 140 LYS A O 1
ATOM 1122 N N . ILE A 1 141 ? 10.290 -2.382 7.180 1.00 86.00 141 ILE A N 1
ATOM 1123 C CA . ILE A 1 141 ? 9.202 -2.054 6.245 1.00 86.00 141 ILE A CA 1
ATOM 1124 C C . ILE A 1 141 ? 9.344 -2.907 4.994 1.00 86.00 141 ILE A C 1
ATOM 1126 O O . ILE A 1 141 ? 8.396 -3.576 4.601 1.00 86.00 141 ILE A O 1
ATOM 1130 N N . ARG A 1 142 ? 10.555 -2.961 4.436 1.00 85.69 142 ARG A N 1
ATOM 1131 C CA . ARG A 1 142 ? 10.851 -3.776 3.266 1.00 85.69 142 ARG A CA 1
ATOM 1132 C C . ARG A 1 142 ? 10.516 -5.253 3.479 1.00 85.69 142 ARG A C 1
ATOM 1134 O O . ARG A 1 142 ? 9.791 -5.823 2.675 1.00 85.69 142 ARG A O 1
ATOM 1141 N N . LYS A 1 143 ? 10.952 -5.852 4.592 1.00 88.00 143 LYS A N 1
ATOM 1142 C CA . LYS A 1 143 ? 10.589 -7.239 4.930 1.00 88.00 143 LYS A CA 1
ATOM 1143 C C . LYS A 1 143 ? 9.067 -7.430 5.038 1.00 88.00 143 LYS A C 1
ATOM 1145 O O . LYS A 1 143 ? 8.543 -8.457 4.621 1.00 88.00 143 LYS A O 1
ATOM 1150 N N . GLY A 1 144 ? 8.356 -6.442 5.584 1.00 88.31 144 GLY A N 1
ATOM 1151 C CA . GLY A 1 144 ? 6.894 -6.437 5.638 1.00 88.31 144 GLY A CA 1
ATOM 1152 C C . GLY A 1 144 ? 6.239 -6.374 4.254 1.00 88.31 144 GLY A C 1
ATOM 1153 O O . GLY A 1 144 ? 5.274 -7.089 4.011 1.00 88.31 144 GLY A O 1
ATOM 1154 N N . LEU A 1 145 ? 6.778 -5.570 3.332 1.00 89.56 145 LEU A N 1
ATOM 1155 C CA . LEU A 1 145 ? 6.306 -5.495 1.944 1.00 89.56 145 LEU A CA 1
ATOM 1156 C C . LEU A 1 145 ? 6.567 -6.797 1.182 1.00 89.56 145 LEU A C 1
ATOM 1158 O O . LEU A 1 145 ? 5.700 -7.246 0.441 1.00 89.56 145 LEU A O 1
ATOM 1162 N N . GLU A 1 146 ? 7.725 -7.427 1.388 1.00 88.44 146 GLU A N 1
ATOM 1163 C CA . GLU A 1 146 ? 8.041 -8.744 0.819 1.00 88.44 146 GLU A CA 1
ATOM 1164 C C . GLU A 1 146 ? 7.048 -9.811 1.316 1.00 88.44 146 GLU A C 1
ATOM 1166 O O . GLU A 1 146 ? 6.526 -10.592 0.519 1.00 88.44 146 GLU A O 1
ATOM 1171 N N . ALA A 1 147 ? 6.718 -9.809 2.613 1.00 90.06 147 ALA A N 1
ATOM 1172 C CA . ALA A 1 147 ? 5.707 -10.706 3.177 1.00 90.06 147 ALA A CA 1
ATOM 1173 C C . ALA A 1 147 ? 4.302 -10.432 2.611 1.00 90.06 147 ALA A C 1
ATOM 1175 O O . ALA A 1 147 ? 3.591 -11.366 2.238 1.00 90.06 147 ALA A O 1
ATOM 1176 N N . LEU A 1 148 ? 3.917 -9.158 2.482 1.00 88.19 148 LEU A N 1
ATOM 1177 C CA . LEU A 1 148 ? 2.639 -8.758 1.889 1.00 88.19 148 LEU A CA 1
ATOM 1178 C C . LEU A 1 148 ? 2.541 -9.191 0.417 1.00 88.19 148 LEU A C 1
ATOM 1180 O O . LEU A 1 148 ? 1.510 -9.704 -0.016 1.00 88.19 148 LEU A O 1
ATOM 1184 N N . ALA A 1 149 ? 3.631 -9.055 -0.342 1.00 86.56 149 ALA A N 1
ATOM 1185 C CA . ALA A 1 149 ? 3.717 -9.523 -1.720 1.00 86.56 149 ALA A CA 1
ATOM 1186 C C . ALA A 1 149 ? 3.528 -11.042 -1.833 1.00 86.56 149 ALA A C 1
ATOM 1188 O O . ALA A 1 149 ? 2.820 -11.512 -2.726 1.00 86.56 149 ALA A O 1
ATOM 1189 N N . GLN A 1 150 ? 4.146 -11.812 -0.933 1.00 86.25 150 GLN A N 1
ATOM 1190 C CA . GLN A 1 150 ? 3.997 -13.268 -0.882 1.00 86.25 150 GLN A CA 1
ATOM 1191 C C . GLN A 1 150 ? 2.555 -13.675 -0.571 1.00 86.25 150 GLN A C 1
ATOM 1193 O O . GLN A 1 150 ? 2.001 -14.519 -1.272 1.00 86.25 150 GLN A O 1
ATOM 1198 N N . GLU A 1 151 ? 1.928 -13.041 0.421 1.00 87.06 151 GLU A N 1
ATOM 1199 C CA . GLU A 1 151 ? 0.537 -13.313 0.793 1.00 87.06 151 GLU A CA 1
ATOM 1200 C C . GLU A 1 151 ? -0.426 -13.049 -0.373 1.00 87.06 151 GLU A C 1
ATOM 1202 O O . GLU A 1 151 ? -1.247 -13.899 -0.718 1.00 87.06 151 GLU A O 1
ATOM 1207 N N . LYS A 1 152 ? -0.300 -11.888 -1.026 1.00 84.06 152 LYS A N 1
ATOM 1208 C CA . LYS A 1 152 ? -1.167 -11.500 -2.150 1.00 84.06 152 LYS A CA 1
ATOM 1209 C C . LYS A 1 152 ? -0.950 -12.397 -3.368 1.00 84.06 152 LYS A C 1
ATOM 1211 O O . LYS A 1 152 ? -1.899 -12.685 -4.093 1.00 84.06 152 LYS A O 1
ATOM 1216 N N . HIS A 1 153 ? 0.278 -12.865 -3.588 1.00 78.88 153 HIS A N 1
ATOM 1217 C CA . HIS A 1 153 ? 0.565 -13.836 -4.639 1.00 78.88 153 HIS A CA 1
ATOM 1218 C C . HIS A 1 153 ? -0.088 -15.185 -4.366 1.00 78.88 153 HIS A C 1
ATOM 1220 O O . HIS A 1 153 ? -0.731 -15.723 -5.258 1.00 78.88 153 HIS A O 1
ATOM 1226 N N . LEU A 1 154 ? 0.044 -15.705 -3.145 1.00 80.81 154 LEU A N 1
ATOM 1227 C CA . LEU A 1 154 ? -0.579 -16.968 -2.765 1.00 80.81 154 LEU A CA 1
ATOM 1228 C C . LEU A 1 154 ? -2.103 -16.893 -2.929 1.00 80.81 154 LEU A C 1
ATOM 1230 O O . LEU A 1 154 ? -2.709 -17.806 -3.478 1.00 80.81 154 LEU A O 1
ATOM 1234 N N . ALA A 1 155 ? -2.717 -15.779 -2.519 1.00 81.62 155 ALA A N 1
ATOM 1235 C CA . ALA A 1 155 ? -4.143 -15.545 -2.731 1.00 81.62 155 ALA A CA 1
ATOM 1236 C C . ALA A 1 155 ? -4.518 -15.549 -4.226 1.00 81.62 155 ALA A C 1
ATOM 1238 O O . ALA A 1 155 ? -5.505 -16.175 -4.608 1.00 81.62 155 ALA A O 1
ATOM 1239 N N . ALA A 1 156 ? -3.712 -14.905 -5.078 1.00 77.00 156 ALA A N 1
ATOM 1240 C CA . ALA A 1 156 ? -3.924 -14.904 -6.524 1.00 77.00 156 ALA A CA 1
ATOM 1241 C C . ALA A 1 156 ? -3.739 -16.297 -7.154 1.00 77.00 156 ALA A C 1
ATOM 1243 O O . ALA A 1 156 ? -4.528 -16.682 -8.010 1.00 77.00 156 ALA A O 1
ATOM 1244 N N . GLU A 1 157 ? -2.744 -17.074 -6.718 1.00 74.56 157 GLU A N 1
ATOM 1245 C CA . GLU A 1 157 ? -2.537 -18.456 -7.171 1.00 74.56 157 GLU A CA 1
ATOM 1246 C C . GLU A 1 157 ? -3.709 -19.357 -6.793 1.00 74.56 157 GLU A C 1
ATOM 1248 O O . GLU A 1 157 ? -4.202 -20.106 -7.633 1.00 74.56 157 GLU A O 1
ATOM 1253 N N . LEU A 1 158 ? -4.194 -19.258 -5.553 1.00 80.12 158 LEU A N 1
ATOM 1254 C CA . LEU A 1 158 ? -5.375 -19.995 -5.105 1.00 80.12 158 LEU A CA 1
ATOM 1255 C C . LEU A 1 158 ? -6.610 -19.630 -5.935 1.00 80.12 158 LEU A C 1
ATOM 1257 O O . LEU A 1 158 ? -7.378 -20.514 -6.313 1.00 80.12 158 LEU A O 1
ATOM 1261 N N . GLN A 1 159 ? -6.776 -18.348 -6.263 1.00 77.19 159 GLN A N 1
ATOM 1262 C CA . GLN A 1 159 ? -7.849 -17.894 -7.141 1.00 77.19 159 GLN A CA 1
ATOM 1263 C C . GLN A 1 159 ? -7.701 -18.460 -8.563 1.00 77.19 159 GLN A C 1
ATOM 1265 O O . GLN A 1 159 ? -8.676 -18.954 -9.121 1.00 77.19 159 GLN A O 1
ATOM 1270 N N . TRP A 1 160 ? -6.501 -18.450 -9.148 1.00 74.12 160 TRP A N 1
ATOM 1271 C CA . TRP A 1 160 ? -6.270 -19.026 -10.479 1.00 74.12 160 TRP A CA 1
ATOM 1272 C C . TRP A 1 160 ? -6.537 -20.525 -10.527 1.00 74.12 160 TRP A C 1
ATOM 1274 O O . TRP A 1 160 ? -7.170 -20.996 -11.472 1.00 74.12 160 TRP A O 1
ATOM 1284 N N . LEU A 1 161 ? -6.115 -21.258 -9.494 1.00 74.88 161 LEU A N 1
ATOM 1285 C CA . LEU A 1 161 ? -6.424 -22.677 -9.346 1.00 74.88 161 LEU A CA 1
ATOM 1286 C C . LEU A 1 161 ? -7.939 -22.910 -9.286 1.00 74.88 161 LEU A C 1
ATOM 1288 O O . LEU A 1 161 ? -8.437 -23.811 -9.958 1.00 74.88 161 LEU A O 1
ATOM 1292 N N . ALA A 1 162 ? -8.676 -22.077 -8.545 1.00 76.56 162 ALA A N 1
ATOM 1293 C CA . ALA A 1 162 ? -10.136 -22.149 -8.478 1.00 76.56 162 ALA A CA 1
ATOM 1294 C C . ALA A 1 162 ? -10.814 -21.817 -9.823 1.00 76.56 162 ALA A C 1
ATOM 1296 O O . ALA A 1 162 ? -11.841 -22.401 -10.156 1.00 76.56 162 ALA A O 1
ATOM 1297 N N . GLU A 1 163 ? -10.226 -20.918 -10.615 1.00 77.56 163 GLU A N 1
ATOM 1298 C CA . GLU A 1 163 ? -10.702 -20.530 -11.951 1.00 77.56 163 GLU A CA 1
ATOM 1299 C C . GLU A 1 163 ? -10.231 -21.476 -13.077 1.00 77.56 163 GLU A C 1
ATOM 1301 O O . GLU A 1 163 ? -10.545 -21.243 -14.244 1.00 77.56 163 GLU A O 1
ATOM 1306 N N . GLY A 1 164 ? -9.460 -22.527 -12.768 1.00 67.94 164 GLY A N 1
ATOM 1307 C CA . GLY A 1 164 ? -8.908 -23.456 -13.764 1.00 67.94 164 GLY A CA 1
ATOM 1308 C C . GLY A 1 164 ? -7.810 -22.858 -14.657 1.00 67.94 164 GLY A C 1
ATOM 1309 O O . GLY A 1 164 ? -7.476 -23.427 -15.697 1.00 67.94 164 GLY A O 1
ATOM 1310 N N . LYS A 1 165 ? -7.228 -21.715 -14.273 1.00 61.84 165 LYS A N 1
ATOM 1311 C CA . LYS A 1 165 ? -6.118 -21.063 -14.983 1.00 61.84 165 LYS A CA 1
ATOM 1312 C C . LYS A 1 165 ? -4.793 -21.631 -14.471 1.00 61.84 165 LYS A C 1
ATOM 1314 O O . LYS A 1 165 ? -4.402 -21.389 -13.336 1.00 61.84 165 LYS A O 1
ATOM 1319 N N . SER A 1 166 ? -4.094 -22.404 -15.306 1.00 49.91 166 SER A N 1
ATOM 1320 C CA . SER A 1 166 ? -2.916 -23.177 -14.870 1.00 49.91 166 SER A CA 1
ATOM 1321 C C . SER A 1 166 ? -1.604 -22.383 -14.822 1.00 49.91 166 SER A C 1
ATOM 1323 O O . SER A 1 166 ? -0.647 -22.846 -14.205 1.00 49.91 166 SER A O 1
ATOM 1325 N N . ILE A 1 167 ? -1.505 -21.245 -15.514 1.00 51.75 167 ILE A N 1
ATOM 1326 C CA . ILE A 1 167 ? -0.251 -20.498 -15.681 1.00 51.75 167 ILE A CA 1
ATOM 1327 C C . ILE A 1 167 ? -0.583 -19.011 -15.766 1.00 51.75 167 ILE A C 1
ATOM 1329 O O . ILE A 1 167 ? -1.504 -18.617 -16.479 1.00 51.75 167 ILE A O 1
ATOM 1333 N N . ARG A 1 168 ? 0.184 -18.182 -15.055 1.00 55.88 168 ARG A N 1
ATOM 1334 C CA . ARG A 1 168 ? 0.135 -16.727 -15.203 1.00 55.88 168 ARG A CA 1
ATOM 1335 C C . ARG A 1 168 ? 0.549 -16.354 -16.635 1.00 55.88 168 ARG A C 1
ATOM 1337 O O . ARG A 1 168 ? 1.694 -16.630 -16.999 1.00 55.88 168 ARG A O 1
ATOM 1344 N N . PRO A 1 169 ? -0.312 -15.715 -17.439 1.00 50.62 169 PRO A N 1
ATOM 1345 C CA . PRO A 1 169 ? 0.088 -15.256 -18.761 1.00 50.62 169 PRO A CA 1
ATOM 1346 C C . PRO A 1 169 ? 1.226 -14.230 -18.648 1.00 50.62 169 PRO A C 1
ATOM 1348 O O . PRO A 1 169 ? 1.157 -13.303 -17.839 1.00 50.62 169 PRO A O 1
ATOM 1351 N N . GLY A 1 170 ? 2.279 -14.405 -19.448 1.00 53.59 170 GLY A N 1
ATOM 1352 C CA . GLY A 1 170 ? 3.176 -13.310 -19.822 1.00 53.59 170 GLY A CA 1
ATOM 1353 C C . GLY A 1 170 ? 4.466 -13.095 -19.026 1.00 53.59 170 GLY A C 1
ATOM 1354 O O . GLY A 1 170 ? 5.164 -12.150 -19.356 1.00 53.59 170 GLY A O 1
ATOM 1355 N N . LEU A 1 171 ? 4.853 -13.912 -18.033 1.00 57.31 171 LEU A N 1
ATOM 1356 C CA . LEU A 1 171 ? 6.199 -13.785 -17.436 1.00 57.31 171 LEU A CA 1
ATOM 1357 C C . LEU A 1 171 ? 6.923 -15.123 -17.306 1.00 57.31 171 LEU A C 1
ATOM 1359 O O . LEU A 1 171 ? 6.538 -15.960 -16.486 1.00 57.31 171 LEU A O 1
ATOM 1363 N N . LYS A 1 172 ? 8.029 -15.296 -18.041 1.00 60.09 172 LYS A N 1
ATOM 1364 C CA . LYS A 1 172 ? 9.020 -16.317 -17.683 1.00 60.09 172 LYS A CA 1
ATOM 1365 C C . LYS A 1 172 ? 9.597 -15.985 -16.305 1.00 60.09 172 LYS A C 1
ATOM 1367 O O . LYS A 1 172 ? 9.824 -14.823 -15.972 1.00 60.09 172 LYS A O 1
ATOM 1372 N N . GLN A 1 173 ? 9.818 -17.011 -15.488 1.00 62.66 173 GLN A N 1
ATOM 1373 C CA . GLN A 1 173 ? 10.488 -16.845 -14.203 1.00 62.66 173 GLN A CA 1
ATOM 1374 C C . GLN A 1 173 ? 11.932 -16.393 -14.449 1.00 62.66 173 GLN A C 1
ATOM 1376 O O . GLN A 1 173 ? 12.712 -17.157 -15.013 1.00 62.66 173 GLN A O 1
ATOM 1381 N N . LEU A 1 174 ? 12.269 -15.172 -14.020 1.00 67.25 174 LEU A N 1
ATOM 1382 C CA . LEU A 1 174 ? 13.635 -14.650 -14.074 1.00 67.25 174 LEU A CA 1
ATOM 1383 C C . LEU A 1 174 ? 14.547 -15.523 -13.209 1.00 67.25 174 LEU A C 1
ATOM 1385 O O . LEU A 1 174 ? 14.289 -15.719 -12.017 1.00 67.25 174 LEU A O 1
ATOM 1389 N N . ARG A 1 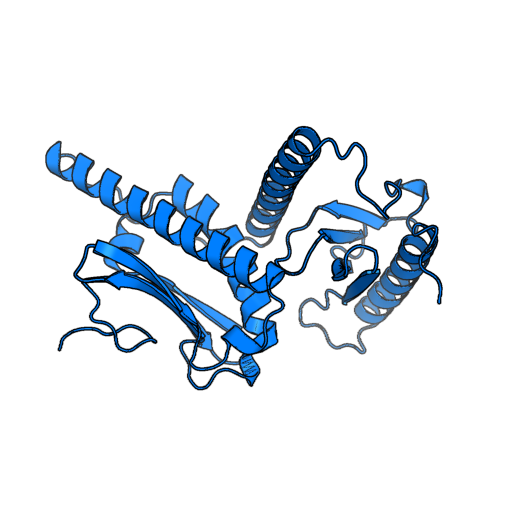175 ? 15.605 -16.049 -13.814 1.00 69.69 175 ARG A N 1
ATOM 1390 C CA . ARG A 1 175 ? 16.702 -16.735 -13.135 1.00 69.69 175 ARG A CA 1
ATOM 1391 C C . ARG A 1 175 ? 17.756 -15.710 -12.736 1.00 69.69 175 ARG A C 1
ATOM 1393 O O . ARG A 1 175 ? 17.854 -14.641 -13.330 1.00 69.69 175 ARG A O 1
ATOM 1400 N N . ALA A 1 176 ? 18.569 -16.050 -11.739 1.00 70.75 176 ALA A N 1
ATOM 1401 C CA . ALA A 1 176 ? 19.697 -15.205 -11.344 1.00 70.75 176 ALA A CA 1
ATOM 1402 C C . ALA A 1 176 ? 20.640 -14.933 -12.532 1.00 70.75 176 ALA A C 1
ATOM 1404 O O . ALA A 1 176 ? 21.091 -13.807 -12.703 1.00 70.75 176 ALA A O 1
ATOM 1405 N N . ASP A 1 177 ? 20.838 -15.937 -13.390 1.00 76.12 177 ASP A N 1
ATOM 1406 C CA . ASP A 1 177 ? 21.698 -15.853 -14.576 1.00 76.12 177 ASP A CA 1
ATOM 1407 C C . ASP A 1 177 ? 21.137 -14.950 -15.688 1.00 76.12 177 ASP A C 1
ATOM 1409 O O . ASP A 1 177 ? 21.879 -14.566 -16.590 1.00 76.12 177 ASP A O 1
ATOM 1413 N N . ASP A 1 178 ? 19.846 -14.596 -15.640 1.00 80.69 178 ASP A N 1
ATOM 1414 C CA . ASP A 1 178 ? 19.250 -13.671 -16.611 1.00 80.69 178 ASP A CA 1
ATOM 1415 C C . ASP A 1 178 ? 19.631 -12.211 -16.288 1.00 80.69 178 ASP A C 1
ATOM 1417 O O . ASP A 1 178 ? 19.639 -11.345 -17.167 1.00 80.69 178 ASP A O 1
ATOM 1421 N N . LEU A 1 179 ? 19.949 -11.912 -15.023 1.00 86.88 179 LEU A N 1
ATOM 1422 C CA . LEU A 1 179 ? 20.207 -10.557 -14.541 1.00 86.88 179 LEU A CA 1
ATOM 1423 C C . LEU A 1 179 ? 21.690 -10.165 -14.687 1.00 86.88 179 LEU A C 1
ATOM 1425 O O . LEU A 1 179 ? 22.572 -11.024 -14.659 1.00 86.88 179 LEU A O 1
ATOM 1429 N N . PRO A 1 180 ? 22.005 -8.859 -14.807 1.00 89.00 180 PRO A N 1
ATOM 1430 C CA . PRO A 1 180 ? 23.384 -8.385 -14.767 1.00 89.00 180 PRO A CA 1
ATOM 1431 C C . PRO A 1 180 ? 24.117 -8.847 -13.501 1.00 89.00 180 PRO A C 1
ATOM 1433 O O . PRO A 1 180 ? 23.522 -8.968 -12.429 1.00 89.00 180 PRO A O 1
ATOM 1436 N N . ALA A 1 181 ? 25.429 -9.059 -13.619 1.00 89.50 181 ALA A N 1
ATOM 1437 C CA . ALA A 1 181 ? 26.258 -9.513 -12.507 1.00 89.50 181 ALA A CA 1
ATOM 1438 C C . ALA A 1 181 ? 26.097 -8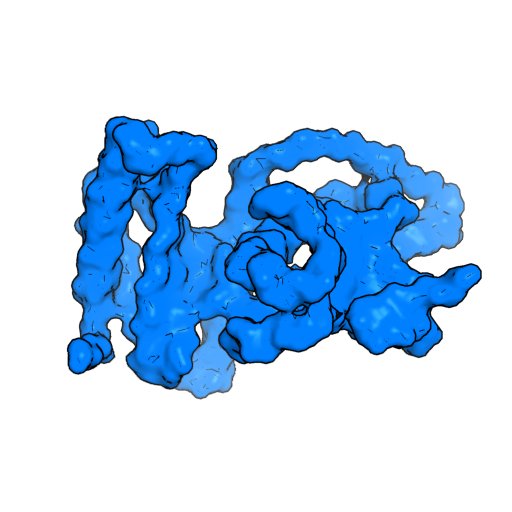.615 -11.268 1.00 89.50 181 ALA A C 1
ATOM 1440 O O . ALA A 1 181 ? 26.110 -7.389 -11.375 1.00 89.50 181 ALA A O 1
ATOM 1441 N N . GLY A 1 182 ? 25.950 -9.243 -10.100 1.00 89.38 182 GLY A N 1
ATOM 1442 C CA . GLY A 1 182 ? 25.755 -8.555 -8.823 1.00 89.38 182 GLY A CA 1
ATOM 1443 C C . GLY A 1 182 ? 24.314 -8.117 -8.546 1.00 89.38 182 GLY A C 1
ATOM 1444 O O . GLY A 1 182 ? 24.050 -7.655 -7.437 1.00 89.38 182 GLY A O 1
ATOM 1445 N N . VAL A 1 183 ? 23.382 -8.283 -9.497 1.00 92.06 183 VAL A N 1
ATOM 1446 C CA . VAL A 1 183 ? 21.967 -7.926 -9.327 1.00 92.06 183 VAL A CA 1
ATOM 1447 C C . VAL A 1 183 ? 21.151 -9.104 -8.803 1.00 92.06 183 VAL A C 1
ATOM 1449 O O . VAL A 1 183 ? 21.192 -10.207 -9.341 1.00 92.06 183 VAL A O 1
ATOM 1452 N N . VAL A 1 184 ? 20.342 -8.842 -7.780 1.00 90.44 184 VAL A N 1
ATOM 1453 C CA . VAL A 1 184 ? 19.359 -9.777 -7.235 1.00 90.44 184 VAL A CA 1
ATOM 1454 C C . VAL A 1 184 ? 17.971 -9.167 -7.380 1.00 90.44 184 VAL A C 1
ATOM 1456 O O . VAL A 1 184 ? 17.751 -8.013 -7.016 1.00 90.44 184 VAL A O 1
ATOM 1459 N N . ALA A 1 185 ? 17.026 -9.953 -7.894 1.00 88.38 185 ALA A N 1
ATOM 1460 C CA . ALA A 1 185 ? 15.616 -9.591 -7.916 1.00 88.38 185 ALA A CA 1
ATOM 1461 C C . ALA A 1 185 ? 14.867 -10.290 -6.777 1.00 88.38 185 ALA A C 1
ATOM 1463 O O . ALA A 1 185 ? 14.946 -11.511 -6.621 1.00 88.38 185 ALA A O 1
ATOM 1464 N N . SER A 1 186 ? 14.092 -9.528 -6.013 1.00 86.00 186 SER A N 1
ATOM 1465 C CA . SER A 1 186 ? 13.129 -10.048 -5.046 1.00 86.00 186 SER A CA 1
ATOM 1466 C C . SER A 1 186 ? 11.718 -9.569 -5.382 1.00 86.00 186 SER A C 1
ATOM 1468 O O . SER A 1 186 ? 11.502 -8.697 -6.225 1.00 86.00 186 SER A O 1
ATOM 1470 N N . ARG A 1 187 ? 10.713 -10.179 -4.753 1.00 83.81 187 ARG A N 1
ATOM 1471 C CA . ARG A 1 187 ? 9.318 -9.765 -4.931 1.00 83.81 187 ARG A CA 1
ATOM 1472 C C . ARG A 1 187 ? 9.026 -8.560 -4.047 1.00 83.81 187 ARG A C 1
ATOM 1474 O O . ARG A 1 187 ? 9.217 -8.631 -2.838 1.00 83.81 187 ARG A O 1
ATOM 1481 N N . GLY A 1 188 ? 8.515 -7.497 -4.651 1.00 87.56 188 GLY A N 1
ATOM 1482 C CA . GLY A 1 188 ? 7.976 -6.340 -3.947 1.00 87.56 188 GLY A CA 1
ATOM 1483 C C . GLY A 1 188 ? 6.456 -6.309 -3.967 1.00 87.56 188 GLY A C 1
ATOM 1484 O O . GLY A 1 188 ? 5.796 -7.161 -4.567 1.00 87.56 188 GLY A O 1
ATOM 1485 N N . TYR A 1 189 ? 5.903 -5.267 -3.356 1.00 90.94 189 TYR A N 1
ATOM 1486 C CA . TYR A 1 189 ? 4.474 -4.991 -3.367 1.00 90.94 189 TYR A CA 1
ATOM 1487 C C . TYR A 1 189 ? 4.196 -3.594 -3.926 1.00 90.94 189 TYR A C 1
ATOM 1489 O O . TYR A 1 189 ? 4.845 -2.628 -3.533 1.00 90.94 189 TYR A O 1
ATOM 1497 N N . ASP A 1 190 ? 3.245 -3.504 -4.855 1.00 92.12 190 ASP A N 1
ATOM 1498 C CA . ASP A 1 190 ? 2.765 -2.257 -5.452 1.00 92.12 190 ASP A CA 1
ATOM 1499 C C . ASP A 1 190 ? 1.291 -2.430 -5.845 1.00 92.12 190 ASP A C 1
ATOM 1501 O O . ASP A 1 190 ? 0.918 -3.457 -6.416 1.00 92.12 190 ASP A O 1
ATOM 1505 N N . HIS A 1 191 ? 0.440 -1.440 -5.562 1.00 93.25 191 HIS A N 1
ATOM 1506 C CA . HIS A 1 191 ? -0.991 -1.535 -5.874 1.00 93.25 191 HIS A CA 1
ATOM 1507 C C . HIS A 1 191 ? -1.280 -1.628 -7.376 1.00 93.25 191 HIS A C 1
ATOM 1509 O O . HIS A 1 191 ? -2.296 -2.212 -7.750 1.00 93.25 191 HIS A O 1
ATOM 1515 N N . ARG A 1 192 ? -0.393 -1.134 -8.250 1.00 90.31 192 ARG A N 1
ATOM 1516 C CA . ARG A 1 192 ? -0.590 -1.182 -9.711 1.00 90.31 192 ARG A CA 1
ATOM 1517 C C . ARG A 1 192 ? -0.476 -2.591 -10.284 1.00 90.31 192 ARG A C 1
ATOM 1519 O O . ARG A 1 192 ? -1.085 -2.889 -11.310 1.00 90.31 192 ARG A O 1
ATOM 1526 N N . GLY A 1 193 ? 0.314 -3.465 -9.659 1.00 86.62 193 GLY A N 1
ATOM 1527 C CA . GLY A 1 193 ? 0.556 -4.790 -10.210 1.00 86.62 193 GLY A CA 1
ATOM 1528 C C . GLY A 1 193 ? 1.767 -5.510 -9.636 1.00 86.62 193 GLY A C 1
ATOM 1529 O O . GLY A 1 193 ? 2.087 -5.419 -8.455 1.00 86.62 193 GLY A O 1
ATOM 1530 N N . HIS A 1 194 ? 2.412 -6.315 -10.472 1.00 84.06 194 HIS A N 1
ATOM 1531 C CA . HIS A 1 194 ? 3.472 -7.212 -10.028 1.00 84.06 194 HIS A CA 1
ATOM 1532 C C . HIS A 1 194 ? 4.785 -6.464 -9.909 1.00 84.06 194 HIS A C 1
ATOM 1534 O O . HIS A 1 194 ? 5.275 -5.923 -10.890 1.00 84.06 194 HIS A O 1
ATOM 1540 N N . CYS A 1 195 ? 5.343 -6.444 -8.706 1.00 88.19 195 CYS A N 1
ATOM 1541 C CA . CYS A 1 195 ? 6.508 -5.643 -8.385 1.00 88.19 195 CYS A CA 1
ATOM 1542 C C . CYS A 1 195 ? 7.731 -6.540 -8.170 1.00 88.19 195 CYS A C 1
ATOM 1544 O O . CYS A 1 195 ? 7.692 -7.505 -7.401 1.00 88.19 195 CYS A O 1
ATOM 1546 N N . LEU A 1 196 ? 8.813 -6.212 -8.864 1.00 88.25 196 LEU A N 1
ATOM 1547 C CA . LEU A 1 196 ? 10.148 -6.755 -8.664 1.00 88.25 196 LEU A CA 1
ATOM 1548 C C . LEU A 1 196 ? 11.006 -5.659 -8.049 1.00 88.25 196 LEU A C 1
ATOM 1550 O O . LEU A 1 196 ? 11.112 -4.578 -8.621 1.00 88.25 196 LEU A O 1
ATOM 1554 N N . VAL A 1 197 ? 11.615 -5.936 -6.905 1.00 90.31 197 VAL A N 1
ATOM 1555 C CA . VAL A 1 197 ? 12.611 -5.062 -6.279 1.00 90.31 197 VAL A CA 1
ATOM 1556 C C . VAL A 1 197 ? 13.987 -5.559 -6.690 1.00 90.31 197 VAL A C 1
ATOM 1558 O O . VAL A 1 197 ? 14.223 -6.765 -6.739 1.00 90.31 197 VAL A O 1
ATOM 1561 N N . LEU A 1 198 ? 14.868 -4.628 -7.035 1.00 91.88 198 LEU A N 1
ATOM 1562 C CA . LEU A 1 198 ? 16.187 -4.909 -7.577 1.00 91.88 198 LEU A CA 1
ATOM 1563 C C . LEU A 1 198 ? 17.249 -4.344 -6.644 1.00 91.88 198 LEU A C 1
ATOM 1565 O O . LEU A 1 198 ? 17.283 -3.138 -6.389 1.00 91.88 198 LEU A O 1
ATOM 1569 N N . ASP A 1 199 ? 18.150 -5.207 -6.196 1.00 91.56 199 ASP A N 1
ATOM 1570 C CA . ASP A 1 199 ? 19.328 -4.834 -5.422 1.00 91.56 199 ASP A CA 1
ATOM 1571 C C . ASP A 1 199 ? 20.595 -5.207 -6.159 1.00 91.56 199 ASP A C 1
ATOM 1573 O O . ASP A 1 199 ? 20.632 -6.173 -6.913 1.00 91.56 199 ASP A O 1
ATOM 1577 N N . HIS A 1 200 ? 21.648 -4.461 -5.873 1.00 92.88 200 HIS A N 1
ATOM 1578 C CA . HIS A 1 200 ? 23.004 -4.788 -6.252 1.00 92.88 200 HIS A CA 1
ATOM 1579 C C . HIS A 1 200 ? 23.832 -5.057 -4.997 1.00 92.88 200 HIS A C 1
ATOM 1581 O O . HIS A 1 200 ? 23.732 -4.318 -4.016 1.00 92.88 200 HIS A O 1
ATOM 1587 N N . ASP A 1 201 ? 24.694 -6.069 -5.045 1.00 90.44 201 ASP A N 1
ATOM 1588 C CA . ASP A 1 201 ? 25.564 -6.484 -3.933 1.00 90.44 201 ASP A CA 1
ATOM 1589 C C . ASP A 1 201 ? 26.376 -5.342 -3.277 1.00 90.44 201 ASP A C 1
ATOM 1591 O O . ASP A 1 201 ? 26.593 -5.339 -2.066 1.00 90.44 201 ASP A O 1
ATOM 1595 N N . THR A 1 202 ? 26.789 -4.353 -4.068 1.00 89.38 202 THR A N 1
ATOM 1596 C CA . THR A 1 202 ? 27.681 -3.250 -3.695 1.00 89.38 202 THR A CA 1
ATOM 1597 C C . THR A 1 202 ? 26.997 -1.887 -3.748 1.00 89.38 202 THR A C 1
ATOM 1599 O O . THR A 1 202 ? 27.294 -1.031 -2.918 1.00 89.38 202 THR A O 1
ATOM 1602 N N . LEU A 1 203 ? 26.065 -1.670 -4.684 1.00 87.44 203 LEU A N 1
ATOM 1603 C CA . LEU A 1 203 ? 25.350 -0.390 -4.827 1.00 87.44 203 LEU A CA 1
ATOM 1604 C C . LEU A 1 203 ? 24.066 -0.318 -3.981 1.00 87.44 203 LEU A C 1
ATOM 1606 O O . LEU A 1 203 ? 23.446 0.747 -3.890 1.00 87.44 203 LEU A O 1
ATOM 1610 N N . GLY A 1 204 ? 23.660 -1.430 -3.363 1.00 88.44 204 GLY A N 1
ATOM 1611 C CA . GLY A 1 204 ? 22.404 -1.543 -2.630 1.00 88.44 204 GLY A CA 1
ATOM 1612 C C . GLY A 1 204 ? 21.193 -1.490 -3.560 1.00 88.44 204 GLY A C 1
ATOM 1613 O O . GLY A 1 204 ? 21.261 -1.924 -4.709 1.00 88.44 204 GLY A O 1
ATOM 1614 N N . GLU A 1 205 ? 20.082 -0.946 -3.070 1.00 90.00 205 GLU A N 1
ATOM 1615 C CA . GLU A 1 205 ? 18.829 -0.890 -3.826 1.00 90.00 205 GLU A CA 1
ATOM 1616 C C . GLU A 1 205 ? 18.997 -0.075 -5.120 1.00 90.00 205 GLU A C 1
ATOM 1618 O O . GLU A 1 205 ? 19.416 1.092 -5.101 1.00 90.00 205 GLU A O 1
ATOM 1623 N N . LEU A 1 206 ? 18.687 -0.712 -6.249 1.00 91.62 206 LEU A N 1
ATOM 1624 C CA . LEU A 1 206 ? 18.711 -0.116 -7.582 1.00 91.62 206 LEU A CA 1
ATOM 1625 C C . LEU A 1 206 ? 17.375 0.539 -7.909 1.00 91.62 206 LEU A C 1
ATOM 1627 O O . LEU A 1 206 ? 17.341 1.606 -8.516 1.00 91.62 206 LEU A O 1
ATOM 1631 N N . GLY A 1 207 ? 16.271 -0.091 -7.519 1.00 91.19 207 GLY A N 1
ATOM 1632 C CA . GLY A 1 207 ? 14.936 0.353 -7.884 1.00 91.19 207 GLY A CA 1
ATOM 1633 C C . GLY A 1 207 ? 13.947 -0.797 -7.956 1.00 91.19 207 GLY A C 1
ATOM 1634 O O . GLY A 1 207 ? 14.189 -1.884 -7.431 1.00 91.19 207 GLY A O 1
ATOM 1635 N N . ARG A 1 208 ? 12.831 -0.559 -8.638 1.00 91.88 208 ARG A N 1
ATOM 1636 C CA . ARG A 1 208 ? 11.792 -1.567 -8.846 1.00 91.88 208 ARG A CA 1
ATOM 1637 C C . ARG A 1 208 ? 11.251 -1.555 -10.265 1.00 91.88 208 ARG A C 1
ATOM 1639 O O . ARG A 1 208 ? 11.242 -0.522 -10.930 1.00 91.88 208 ARG A O 1
ATOM 1646 N N . ILE A 1 209 ? 10.767 -2.707 -10.706 1.00 90.62 209 ILE A N 1
ATOM 1647 C CA . ILE A 1 209 ? 10.010 -2.875 -11.943 1.00 90.62 209 ILE A CA 1
ATOM 1648 C C . ILE A 1 209 ? 8.596 -3.299 -11.568 1.00 90.62 209 ILE A C 1
ATOM 1650 O O . ILE A 1 209 ? 8.410 -4.273 -10.842 1.00 90.62 209 ILE A O 1
ATOM 1654 N N . VAL A 1 210 ? 7.599 -2.578 -12.069 1.00 88.75 210 VAL A N 1
ATOM 1655 C CA . VAL A 1 210 ? 6.184 -2.866 -11.854 1.00 88.75 210 VAL A CA 1
ATOM 1656 C C . VAL A 1 210 ? 5.536 -3.238 -13.176 1.00 88.75 210 VAL A C 1
ATOM 1658 O O . VAL A 1 210 ? 5.587 -2.490 -14.150 1.00 88.75 210 VAL A O 1
ATOM 1661 N N . LEU A 1 211 ? 4.926 -4.416 -13.196 1.00 85.50 211 LEU A N 1
ATOM 1662 C CA . LEU A 1 211 ? 4.207 -4.967 -14.331 1.00 85.50 211 LEU A CA 1
ATOM 1663 C C . LEU A 1 211 ? 2.716 -4.777 -14.101 1.00 85.50 211 LEU A C 1
ATOM 1665 O O . LEU A 1 211 ? 2.124 -5.372 -13.195 1.00 85.50 211 LEU A O 1
ATOM 1669 N N . ILE A 1 212 ? 2.127 -3.931 -14.928 1.00 85.19 212 ILE A N 1
ATOM 1670 C CA . ILE A 1 212 ? 0.764 -3.443 -14.801 1.00 85.19 212 ILE A CA 1
ATOM 1671 C C . ILE A 1 212 ? -0.058 -4.100 -15.897 1.00 85.19 212 ILE A C 1
ATOM 1673 O O . ILE A 1 212 ? 0.254 -3.958 -17.076 1.00 85.19 212 ILE A O 1
ATOM 1677 N N . ASN A 1 213 ? -1.110 -4.814 -15.515 1.00 76.94 213 ASN A N 1
ATOM 1678 C CA . ASN A 1 213 ? -2.069 -5.318 -16.487 1.00 76.94 213 ASN A CA 1
ATOM 1679 C C . ASN A 1 213 ? -2.984 -4.155 -16.898 1.00 76.94 213 ASN A C 1
ATOM 1681 O O . ASN A 1 213 ? -3.686 -3.594 -16.055 1.00 76.94 213 ASN A O 1
ATOM 1685 N N . VAL A 1 214 ? -2.912 -3.766 -18.170 1.00 74.94 214 VAL A N 1
ATOM 1686 C CA . VAL A 1 214 ? -3.720 -2.682 -18.746 1.00 74.94 214 VAL A CA 1
ATOM 1687 C C . VAL A 1 214 ? -4.987 -3.248 -19.395 1.00 74.94 214 VAL A C 1
ATOM 1689 O O . VAL A 1 214 ? -6.031 -2.596 -19.363 1.00 74.94 214 VAL A O 1
ATOM 1692 N N . ARG A 1 215 ? -4.892 -4.450 -19.982 1.00 67.69 215 ARG A N 1
ATOM 1693 C CA . ARG A 1 215 ? -5.967 -5.242 -20.610 1.00 67.69 215 ARG A CA 1
ATOM 1694 C C . ARG A 1 215 ? -5.618 -6.729 -20.504 1.00 67.69 215 ARG A C 1
ATOM 1696 O O . ARG A 1 215 ? -4.453 -7.039 -20.275 1.00 67.69 215 ARG A O 1
ATOM 1703 N N . ASP A 1 216 ? -6.587 -7.614 -20.750 1.00 63.56 216 ASP A N 1
ATOM 1704 C CA . ASP A 1 216 ? -6.456 -9.072 -20.566 1.00 63.56 216 ASP A CA 1
ATOM 1705 C C . ASP A 1 216 ? -5.126 -9.659 -21.084 1.00 63.56 216 ASP A C 1
ATOM 1707 O O . ASP A 1 216 ? -4.509 -10.441 -20.362 1.00 63.56 216 ASP A O 1
ATOM 1711 N N . ASP A 1 217 ? -4.610 -9.164 -22.218 1.00 63.19 217 ASP A N 1
ATOM 1712 C CA . ASP A 1 217 ? -3.332 -9.602 -22.807 1.00 63.19 217 ASP A CA 1
ATOM 1713 C C . ASP A 1 217 ? -2.250 -8.503 -22.909 1.00 63.19 217 ASP A C 1
ATOM 1715 O O . ASP A 1 217 ? -1.183 -8.725 -23.479 1.00 63.19 217 ASP A O 1
ATOM 1719 N N . GLN A 1 218 ? -2.487 -7.300 -22.368 1.00 70.56 218 GLN A N 1
ATOM 1720 C CA . GLN A 1 218 ? -1.538 -6.184 -22.461 1.00 70.56 218 GLN A CA 1
ATOM 1721 C C . GLN A 1 218 ? -0.917 -5.852 -21.104 1.00 70.56 218 GLN A C 1
ATOM 1723 O O . GLN A 1 218 ? -1.579 -5.347 -20.192 1.00 70.56 218 GLN A O 1
ATOM 1728 N N . MET A 1 219 ? 0.396 -6.063 -21.011 1.00 76.38 219 MET A N 1
ATOM 1729 C CA . MET A 1 219 ? 1.205 -5.693 -19.854 1.00 76.38 219 MET A CA 1
ATOM 1730 C C . MET A 1 219 ? 2.015 -4.431 -20.151 1.00 76.38 219 MET A C 1
ATOM 1732 O O . MET A 1 219 ? 2.744 -4.357 -21.136 1.00 76.38 219 MET A O 1
ATOM 1736 N N . LEU A 1 220 ? 1.912 -3.443 -19.268 1.00 83.75 220 LEU A N 1
ATOM 1737 C CA . LEU A 1 220 ? 2.787 -2.280 -19.236 1.00 83.75 220 LEU A CA 1
ATOM 1738 C C . LEU A 1 220 ? 3.864 -2.508 -18.181 1.00 83.75 220 LEU A C 1
ATOM 1740 O O . LEU A 1 220 ? 3.560 -2.703 -17.004 1.00 83.75 220 LEU A O 1
ATOM 1744 N N . MET A 1 221 ? 5.124 -2.435 -18.591 1.00 86.44 221 MET A N 1
ATOM 1745 C CA . MET A 1 221 ? 6.247 -2.436 -17.665 1.00 86.44 221 MET A CA 1
ATOM 1746 C C . MET A 1 221 ? 6.656 -1.001 -17.332 1.00 86.44 221 MET A C 1
ATOM 1748 O O . MET A 1 221 ? 6.913 -0.194 -18.223 1.00 86.44 221 MET A O 1
ATOM 1752 N N . GLN A 1 222 ? 6.754 -0.690 -16.043 1.00 89.44 222 GLN A N 1
ATOM 1753 C CA . GLN A 1 222 ? 7.282 0.575 -15.540 1.00 89.44 222 GLN A CA 1
ATOM 1754 C C . GLN A 1 222 ? 8.484 0.304 -14.643 1.00 89.44 222 GLN A C 1
ATOM 1756 O O . GLN A 1 222 ? 8.413 -0.543 -13.759 1.00 89.44 222 GLN A O 1
ATOM 1761 N N . ALA A 1 223 ? 9.582 1.024 -14.855 1.00 90.69 223 ALA A N 1
ATOM 1762 C CA . ALA A 1 223 ? 10.775 0.929 -14.024 1.00 90.69 223 ALA A CA 1
ATOM 1763 C C . ALA A 1 223 ? 10.985 2.231 -13.252 1.00 90.69 223 ALA A C 1
ATOM 1765 O O . ALA A 1 223 ? 10.888 3.322 -13.813 1.00 90.69 223 ALA A O 1
ATOM 1766 N N . GLU A 1 224 ? 11.289 2.107 -11.967 1.00 91.50 224 GLU A N 1
ATOM 1767 C CA . GLU A 1 224 ? 11.502 3.224 -11.056 1.00 91.50 224 GLU A CA 1
ATOM 1768 C C . GLU A 1 224 ? 12.874 3.083 -10.405 1.00 91.50 224 GLU A C 1
ATOM 1770 O O . GLU A 1 224 ? 13.171 2.073 -9.769 1.00 91.50 224 GLU A O 1
ATOM 1775 N N . LEU A 1 225 ? 13.717 4.099 -10.585 1.00 89.94 225 LEU A N 1
ATOM 1776 C CA . LEU A 1 225 ? 15.065 4.152 -10.028 1.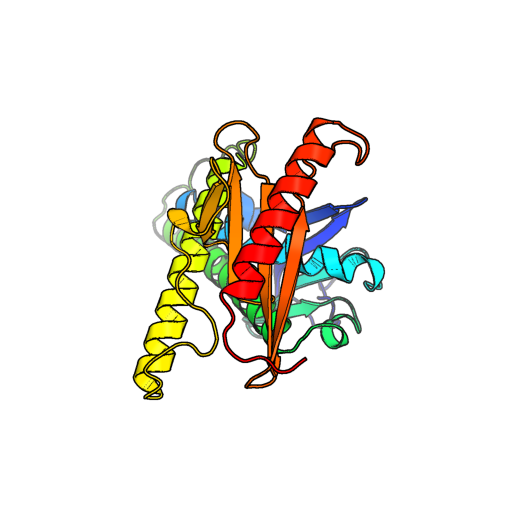00 89.94 225 LEU A CA 1
ATOM 1777 C C . LEU A 1 225 ? 15.017 4.567 -8.555 1.00 89.94 225 LEU A C 1
ATOM 1779 O O . LEU A 1 225 ? 14.424 5.594 -8.223 1.00 89.94 225 LEU A O 1
ATOM 1783 N N . CYS A 1 226 ? 15.712 3.831 -7.689 1.00 84.31 226 CYS A N 1
ATOM 1784 C CA . CYS A 1 226 ? 15.943 4.262 -6.317 1.00 84.31 226 CYS A CA 1
ATOM 1785 C C . CYS A 1 226 ? 17.078 5.293 -6.298 1.00 84.31 226 CYS A C 1
ATOM 1787 O O . CYS A 1 226 ? 18.246 4.964 -6.514 1.00 84.31 226 CYS A O 1
ATOM 1789 N N . THR A 1 227 ? 16.729 6.559 -6.066 1.00 73.06 227 THR A N 1
ATOM 1790 C CA . THR A 1 227 ? 17.700 7.661 -5.994 1.00 73.06 227 THR A CA 1
ATOM 1791 C C . THR A 1 227 ? 18.185 7.939 -4.575 1.00 73.06 227 THR A C 1
ATOM 1793 O O . THR A 1 227 ? 19.140 8.680 -4.420 1.00 73.06 227 THR A O 1
ATOM 1796 N N . GLY A 1 228 ? 17.535 7.414 -3.529 1.00 65.31 228 GLY A N 1
ATOM 1797 C CA . GLY A 1 228 ? 17.920 7.687 -2.134 1.00 65.31 228 GLY A CA 1
ATOM 1798 C C . GLY A 1 228 ? 17.874 9.169 -1.722 1.00 65.31 228 GLY A C 1
ATOM 1799 O O . GLY A 1 228 ? 18.438 9.528 -0.695 1.00 65.31 228 GLY A O 1
ATOM 1800 N N . GLY A 1 229 ? 17.231 10.038 -2.515 1.00 61.06 229 GLY A N 1
ATOM 1801 C CA . GLY A 1 229 ? 17.290 11.497 -2.344 1.00 61.06 229 GLY A CA 1
ATOM 1802 C C . GLY A 1 229 ? 18.553 12.158 -2.918 1.00 61.06 229 GLY A C 1
ATOM 1803 O O . GLY A 1 229 ? 18.738 13.362 -2.756 1.00 61.06 229 GLY A O 1
ATOM 1804 N N . GLU A 1 230 ? 19.413 11.398 -3.599 1.00 64.25 230 GLU A N 1
ATOM 1805 C CA . GLU A 1 230 ? 20.641 11.875 -4.234 1.00 64.25 230 GLU A CA 1
ATOM 1806 C C . GLU A 1 230 ? 20.350 12.616 -5.550 1.00 64.25 230 GLU A C 1
ATOM 1808 O O . GLU A 1 230 ? 19.340 12.401 -6.231 1.00 64.25 230 GLU A O 1
ATOM 1813 N N . ASN A 1 231 ? 21.265 13.509 -5.933 1.00 71.56 231 ASN A N 1
ATOM 1814 C CA . ASN A 1 231 ? 21.176 14.247 -7.188 1.00 71.56 231 ASN A CA 1
ATOM 1815 C C . ASN A 1 231 ? 21.268 13.275 -8.379 1.00 71.56 231 ASN A C 1
ATOM 1817 O O . ASN A 1 231 ? 22.163 12.439 -8.441 1.00 71.56 231 ASN A O 1
ATOM 1821 N N . LEU A 1 232 ? 20.402 13.435 -9.386 1.00 72.69 232 LEU A N 1
ATOM 1822 C CA . LEU A 1 232 ? 20.410 12.625 -10.616 1.00 72.69 232 LEU A CA 1
ATOM 1823 C C . LEU A 1 232 ? 21.747 12.664 -11.380 1.00 72.69 232 LEU A C 1
ATOM 1825 O O . LEU A 1 232 ? 21.986 11.821 -12.247 1.00 72.69 232 LEU A O 1
ATOM 1829 N N . GLN A 1 233 ? 22.598 13.651 -11.093 1.00 74.56 233 GLN A N 1
ATOM 1830 C CA . GLN A 1 233 ? 23.930 13.789 -11.672 1.00 74.56 233 GLN A CA 1
ATOM 1831 C C . GLN A 1 233 ? 25.029 13.018 -10.933 1.00 74.56 233 GLN A C 1
ATOM 1833 O O . GLN A 1 233 ? 26.134 12.927 -11.481 1.00 74.56 233 GLN A O 1
ATOM 1838 N N . ASP A 1 234 ? 24.736 12.458 -9.757 1.00 84.75 234 ASP A N 1
ATOM 1839 C CA . ASP A 1 234 ? 25.680 11.676 -8.962 1.00 84.75 234 ASP A CA 1
ATOM 1840 C C . ASP A 1 234 ? 26.208 10.469 -9.772 1.00 84.75 234 ASP A C 1
ATOM 1842 O O . ASP A 1 234 ? 25.417 9.760 -10.413 1.00 84.75 234 ASP A O 1
ATOM 1846 N N . PRO A 1 235 ? 27.534 10.231 -9.803 1.00 86.06 235 PRO A N 1
ATOM 1847 C CA . PRO A 1 235 ? 28.120 9.063 -10.456 1.00 86.06 235 PRO A CA 1
ATOM 1848 C C . PRO A 1 235 ? 27.487 7.729 -10.036 1.00 86.06 235 PRO A C 1
ATOM 1850 O O . PRO A 1 235 ? 27.275 6.872 -10.898 1.00 86.06 235 PRO A O 1
ATOM 1853 N N . ILE A 1 236 ? 27.134 7.568 -8.757 1.00 86.00 236 ILE A N 1
ATOM 1854 C CA . ILE A 1 236 ? 26.497 6.362 -8.218 1.00 86.00 236 ILE A CA 1
ATOM 1855 C C . ILE A 1 236 ? 25.095 6.210 -8.807 1.00 86.00 236 ILE A C 1
ATOM 1857 O O . ILE A 1 236 ? 24.767 5.156 -9.351 1.00 86.00 236 ILE A O 1
ATOM 1861 N N . VAL A 1 237 ? 24.283 7.272 -8.800 1.00 86.12 237 VAL A N 1
ATOM 1862 C CA . VAL A 1 237 ? 22.930 7.260 -9.387 1.00 86.12 237 VAL A CA 1
ATOM 1863 C C . VAL A 1 237 ? 22.979 6.968 -10.889 1.00 86.12 237 VAL A C 1
ATOM 1865 O O . VAL A 1 237 ? 22.159 6.204 -11.406 1.00 86.12 237 VAL A O 1
ATOM 1868 N N . LYS A 1 238 ? 23.963 7.519 -11.610 1.00 88.44 238 LYS A N 1
ATOM 1869 C CA . LYS A 1 238 ? 24.192 7.210 -13.032 1.00 88.44 238 LYS A CA 1
ATOM 1870 C C . LYS A 1 238 ? 24.546 5.742 -13.249 1.00 88.44 238 LYS A C 1
ATOM 1872 O O . LYS A 1 238 ? 24.063 5.143 -14.209 1.00 88.44 238 LYS A O 1
ATOM 1877 N N . GLN A 1 239 ? 25.367 5.159 -12.380 1.00 90.56 239 GLN A N 1
ATOM 1878 C CA . GLN A 1 239 ? 25.715 3.744 -12.451 1.00 90.56 239 GLN A CA 1
ATOM 1879 C C . GLN A 1 239 ? 24.501 2.854 -12.157 1.00 90.56 239 GLN A C 1
ATOM 1881 O O . GLN A 1 239 ? 24.208 1.962 -12.953 1.00 90.56 239 GLN A O 1
ATOM 1886 N N . LYS A 1 240 ? 23.742 3.146 -11.091 1.00 91.56 240 LYS A N 1
ATOM 1887 C CA . LYS A 1 240 ? 22.487 2.446 -10.771 1.00 91.56 240 LYS A CA 1
ATOM 1888 C C . LYS A 1 240 ? 21.508 2.481 -11.940 1.00 91.56 240 LYS A C 1
ATOM 1890 O O . LYS A 1 240 ? 20.947 1.451 -12.298 1.00 91.56 240 LYS A O 1
ATOM 1895 N N . ARG A 1 241 ? 21.356 3.645 -12.583 1.00 91.81 241 ARG A N 1
ATOM 1896 C CA . ARG A 1 241 ? 20.507 3.820 -13.769 1.00 91.81 241 ARG A CA 1
ATOM 1897 C C . ARG A 1 241 ? 20.928 2.917 -14.922 1.00 91.81 241 ARG A C 1
ATOM 1899 O O . ARG A 1 241 ? 20.081 2.211 -15.450 1.00 91.81 241 ARG A O 1
ATOM 1906 N N . LYS A 1 242 ? 22.215 2.903 -15.282 1.00 92.88 242 LYS A N 1
ATOM 1907 C CA . LYS A 1 242 ? 22.720 2.047 -16.371 1.00 92.88 242 LYS A CA 1
ATOM 1908 C C . LYS A 1 242 ? 22.438 0.567 -16.114 1.00 92.88 242 LYS A C 1
ATOM 1910 O O . LYS A 1 242 ? 22.063 -0.158 -17.028 1.00 92.88 242 LYS A O 1
ATOM 1915 N N . ILE A 1 243 ? 22.611 0.122 -14.870 1.00 92.88 243 ILE A N 1
ATOM 1916 C CA . ILE A 1 243 ? 22.344 -1.269 -14.491 1.00 92.88 243 ILE A CA 1
ATOM 1917 C C . ILE A 1 243 ? 20.841 -1.554 -14.541 1.00 92.88 243 ILE A C 1
ATOM 1919 O O . ILE A 1 243 ? 20.437 -2.564 -15.107 1.00 92.88 243 ILE A O 1
ATOM 1923 N N . LEU A 1 244 ? 20.005 -0.651 -14.019 1.00 92.19 244 LEU A N 1
ATOM 1924 C CA . LEU A 1 244 ? 18.550 -0.781 -14.090 1.00 92.19 244 LEU A CA 1
ATOM 1925 C C . LEU A 1 244 ? 18.048 -0.831 -15.541 1.00 92.19 244 LEU A C 1
ATOM 1927 O O . LEU A 1 244 ? 17.193 -1.651 -15.852 1.00 92.19 244 LEU A O 1
ATOM 1931 N N . GLU A 1 245 ? 18.597 -0.010 -16.437 1.00 92.50 245 GLU A N 1
ATOM 1932 C CA . GLU A 1 245 ? 18.291 -0.037 -17.875 1.00 92.50 245 GLU A CA 1
ATOM 1933 C C . GLU A 1 245 ? 18.658 -1.388 -18.512 1.00 92.50 245 GLU A C 1
ATOM 1935 O O . GLU A 1 245 ? 17.884 -1.927 -19.307 1.00 92.50 245 GLU A O 1
ATOM 1940 N N . ALA A 1 246 ? 19.793 -1.980 -18.124 1.00 91.00 246 ALA A N 1
ATOM 1941 C CA . ALA A 1 246 ? 20.176 -3.320 -18.564 1.00 91.00 246 ALA A CA 1
ATOM 1942 C C . ALA A 1 246 ? 19.204 -4.395 -18.045 1.00 91.00 246 ALA A C 1
ATOM 1944 O O . ALA A 1 246 ? 18.752 -5.228 -18.828 1.00 91.00 246 ALA A O 1
ATOM 1945 N N . VAL A 1 247 ? 18.816 -4.337 -16.763 1.00 89.12 247 VAL A N 1
ATOM 1946 C CA . VAL A 1 247 ? 17.798 -5.238 -16.192 1.00 89.12 247 VAL A CA 1
ATOM 1947 C C . VAL A 1 247 ? 16.468 -5.088 -16.925 1.00 89.12 247 VAL A C 1
ATOM 1949 O O . VAL A 1 247 ? 15.855 -6.080 -17.291 1.00 89.12 247 VAL A O 1
ATOM 1952 N N . VAL A 1 248 ? 16.025 -3.857 -17.175 1.00 88.44 248 VAL A N 1
ATOM 1953 C CA . VAL A 1 248 ? 14.798 -3.555 -17.925 1.00 88.44 248 VAL A CA 1
ATOM 1954 C C . VAL A 1 248 ? 14.828 -4.191 -19.313 1.00 88.44 248 VAL A C 1
ATOM 1956 O O . VAL A 1 248 ? 13.835 -4.782 -19.730 1.00 88.44 248 VAL A O 1
ATOM 1959 N N . SER A 1 249 ? 15.964 -4.120 -20.010 1.00 87.31 249 SER A N 1
ATOM 1960 C CA . SER A 1 249 ? 16.151 -4.781 -21.305 1.00 87.31 249 SER A CA 1
ATOM 1961 C C . SER A 1 249 ? 16.033 -6.305 -21.193 1.00 87.31 249 SER A C 1
ATOM 1963 O O . SER A 1 249 ? 15.276 -6.912 -21.948 1.00 87.31 249 SER A O 1
ATOM 1965 N N . THR A 1 250 ? 16.697 -6.924 -20.209 1.00 85.31 250 THR A N 1
ATOM 1966 C CA . THR A 1 250 ? 16.551 -8.362 -19.921 1.00 85.31 250 THR A CA 1
ATOM 1967 C C . THR A 1 250 ? 15.094 -8.729 -19.672 1.00 85.31 250 THR A C 1
ATOM 1969 O O . THR A 1 250 ? 14.569 -9.635 -20.311 1.00 85.31 250 THR A O 1
ATOM 1972 N N . VAL A 1 251 ? 14.435 -8.023 -18.753 1.00 80.25 251 VAL A N 1
ATOM 1973 C CA . VAL A 1 251 ? 13.069 -8.331 -18.332 1.00 80.25 251 VAL A CA 1
ATOM 1974 C C . VAL A 1 251 ? 12.116 -8.200 -19.516 1.00 80.25 251 VAL A C 1
ATOM 1976 O O . VAL A 1 251 ? 11.320 -9.109 -19.720 1.00 80.25 251 VAL A O 1
ATOM 1979 N N . ASN A 1 252 ? 12.269 -7.165 -20.352 1.00 79.25 252 ASN A N 1
ATOM 1980 C CA . ASN A 1 252 ? 11.549 -7.024 -21.623 1.00 79.25 252 ASN A CA 1
ATOM 1981 C C . ASN A 1 252 ? 11.748 -8.226 -22.557 1.00 79.25 252 ASN A C 1
ATOM 1983 O O . ASN A 1 252 ? 10.781 -8.715 -23.128 1.00 79.25 252 ASN A O 1
ATOM 1987 N N . ASN A 1 253 ? 12.975 -8.732 -22.689 1.00 76.12 253 ASN A N 1
ATOM 1988 C CA . ASN A 1 253 ? 13.267 -9.889 -23.541 1.00 76.12 253 ASN A CA 1
ATOM 1989 C C . ASN A 1 253 ? 12.712 -11.210 -22.979 1.00 76.12 253 ASN A C 1
ATOM 1991 O O . ASN A 1 253 ? 12.558 -12.176 -23.721 1.00 76.12 253 ASN A O 1
ATOM 1995 N N . CYS A 1 254 ? 12.406 -11.273 -21.681 1.00 70.88 254 CYS 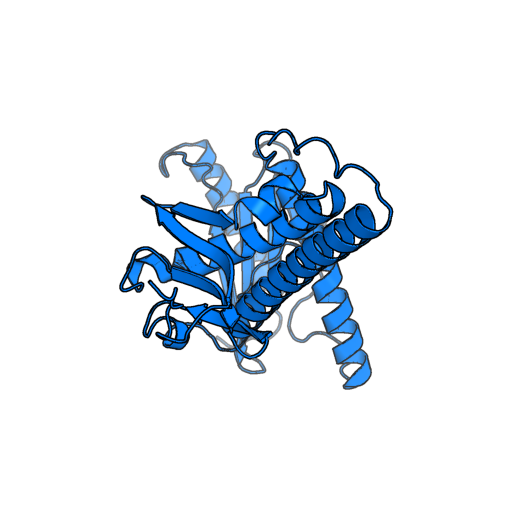A N 1
ATOM 1996 C CA . CYS A 1 254 ? 11.742 -12.421 -21.063 1.00 70.88 254 CYS A CA 1
ATOM 1997 C C . CYS A 1 254 ? 10.218 -12.442 -21.297 1.00 70.88 254 CYS A C 1
ATOM 1999 O O . CYS A 1 254 ? 9.579 -13.449 -20.970 1.00 70.88 254 CYS A O 1
ATOM 2001 N N . PHE A 1 255 ? 9.640 -11.374 -21.863 1.00 64.88 255 PHE A N 1
ATOM 2002 C CA . PHE A 1 255 ? 8.272 -11.367 -22.381 1.00 64.88 255 PHE A CA 1
ATOM 2003 C C . PHE A 1 255 ? 8.264 -11.893 -23.820 1.00 64.88 255 PHE A C 1
ATOM 2005 O O . PHE A 1 255 ? 8.464 -11.146 -24.776 1.00 64.88 255 PHE A O 1
ATOM 2012 N N . ASP A 1 256 ? 7.991 -13.186 -23.989 1.00 48.47 256 ASP A N 1
ATOM 2013 C CA . ASP A 1 256 ? 7.600 -13.706 -25.299 1.00 48.47 256 ASP A CA 1
ATOM 2014 C C . ASP A 1 256 ? 6.143 -13.290 -25.572 1.00 48.47 256 ASP A C 1
ATOM 2016 O O . ASP A 1 256 ? 5.238 -13.706 -24.849 1.00 48.47 256 ASP A O 1
ATOM 2020 N N . GLY A 1 257 ? 5.909 -12.503 -26.628 1.00 46.38 257 GLY A N 1
ATOM 2021 C CA . GLY A 1 257 ? 4.577 -12.356 -27.228 1.00 46.38 257 GLY A CA 1
ATOM 2022 C C . GLY A 1 257 ? 3.722 -11.175 -26.765 1.00 46.38 257 GLY A C 1
ATOM 2023 O O . GLY A 1 257 ? 2.548 -11.361 -26.465 1.00 46.38 257 GLY A O 1
ATOM 2024 N N . ILE A 1 258 ? 4.257 -9.953 -26.784 1.00 42.34 258 ILE A N 1
ATOM 2025 C CA . ILE A 1 258 ? 3.420 -8.753 -26.932 1.00 42.34 258 ILE A CA 1
ATOM 2026 C C . ILE A 1 258 ? 3.853 -8.104 -28.245 1.00 42.34 258 ILE A C 1
ATOM 2028 O O . ILE A 1 258 ? 4.976 -7.607 -28.353 1.00 42.34 258 ILE A O 1
ATOM 2032 N N . GLU A 1 259 ? 3.011 -8.213 -29.276 1.00 33.84 259 GLU A N 1
ATOM 2033 C CA . GLU A 1 259 ? 3.218 -7.505 -30.540 1.00 33.84 259 GLU A CA 1
ATOM 2034 C C . GLU A 1 259 ? 3.456 -6.012 -30.267 1.00 33.84 259 GLU A C 1
ATOM 2036 O O . GLU A 1 259 ? 2.832 -5.415 -29.386 1.00 33.84 259 GLU A O 1
ATOM 2041 N N . ARG A 1 260 ? 4.425 -5.454 -30.998 1.00 35.03 260 ARG A N 1
ATOM 2042 C CA . ARG A 1 260 ? 4.781 -4.032 -30.977 1.00 35.03 260 ARG A CA 1
ATOM 2043 C C . ARG A 1 260 ? 3.632 -3.148 -31.440 1.00 35.03 260 ARG A C 1
ATOM 2045 O O . ARG A 1 260 ? 2.947 -3.554 -32.402 1.00 35.03 260 ARG A O 1
#

pLDDT: mean 85.45, std 13.5, range [33.84, 98.5]

Radius of gyration: 20.72 Å; chains: 1; bounding box: 52×43×66 Å

Organism: Ralstonia pickettii (NCBI:txid329)

Sequence (260 aa):
MNMKNLAGNSVSIFLFRFVLHGDGINFVLNESIAEDMYRDIDEKIKPLVHACCETLLRYRHLSVGNTIMDGNILEDGQFEVMLSRGLGRHFAEKEKQHLFQDAKRIADLLAEVMDRTTQALNQGKHVSQPLKQFPQSPKKIRKGLEALAQEKHLAAELQWLAEGKSIRPGLKQLRADDLPAGVVASRGYDHRGHCLVLDHDTLGELGRIVLINVRDDQMLMQAELCTGGENLQDPIVKQKRKILEAVVSTVNNCFDGIER

Secondary structure (DSSP, 8-state):
---B-TTS-BEEEEEEEEEEETTEEEEEE-HHHHHT--HHHHHHHHHHHHHHHHHHHHTGGG-SSSEEEEEEEETTS-EEEEESTTGGGSS-HHHHHHHHHHHHHHHHHHHHHHHHHHHHHHTTPPPPPP---PPPPHHHHHHHHHHHHHHHHHHHHHHHHHTT--S-TT-----GGGSPTTEEEEEEEETTEEEEEEEETTTEEEEEEEEEEEETTEEEEEEEE--TT--TT-HHHHHHHHHHHHHHHHHHHT------

Foldseek 3Di:
DFDADLVRAGFPWWAWFWFDDPLFTDIGGDPVLQQLDDPVLVLLLLLLVVQLRVLQSVLVVVAPHGTQKTWGQGPVRDIDIDGHPPSLVPDDPQLSVSSVVSVVVNVVSSVVSVVVVVVCVVVVHDRDGGPPPDPDDPVSSFVSQLVVQVVVVVVVVVVCVVVVNDDDPWADDDDPVLAPPQKDWGWGDHSQATKIWIAGNPLGTLWIWGWHPPDPRDTDIDTDGDCVPPDCPDPSVVVSVVRSVSRVVSRVVRGDDDDD